Protein AF-0000000066932062 (afdb_homodimer)

Organism: NCBI:txid1442368

Foldseek 3Di:
DPPLLLVLLVLLLVLLVVLLVLLVCCLPPVLVVLLPDPDLVVSLVVVVVCVLVSLVSNQVSLCSNLVSLVVSQVPDDPVLNDCLSNVLSVLSCCLRVVLCCVQVNCPSPPPPPPVPVPPPCPVPPPPPDPDDDDDPPPPPPPPVPPCVVVSPSVVSVVVSVSSSVSSVVSSVSSVVSSVSSVVVSVVSVD/DPPVLLVLLVLLLVLLVVLLVLLVCCLPPVLVVLLPDPDLVVSLVVVVVCVLVSLVSNQVSLCSNLVSLVVSQVPDDPVLNDCLSNVLSVLSCCLRVVLCCVQVNCPSPPPPPPVPVPPPCPPPPPPPDPDPDDDPPPPPPPPVPPCVVVSPSVVSVVVSVSSSVSSVVSSVSSVVSSVSSVVVSVVSVD

Structure (mmCIF, N/CA/C/O backbone):
data_AF-0000000066932062-model_v1
#
loop_
_entity.id
_entity.type
_entity.pdbx_description
1 polymer 'Autophagy-related protein 33'
#
loop_
_atom_site.group_PDB
_atom_site.id
_atom_site.type_symbol
_atom_site.label_atom_id
_atom_site.label_alt_id
_atom_site.label_comp_id
_atom_site.label_asym_id
_atom_site.label_entity_id
_atom_site.label_seq_id
_atom_site.pdbx_PDB_ins_code
_atom_site.Cartn_x
_atom_site.Cartn_y
_atom_site.Cartn_z
_atom_site.occupancy
_atom_site.B_iso_or_equiv
_atom_site.auth_seq_id
_atom_site.auth_comp_id
_atom_site.auth_asym_id
_atom_site.auth_atom_id
_atom_site.pdbx_PDB_model_num
ATOM 1 N N . MET A 1 1 ? -6.148 -27.766 -7.594 1 54.44 1 MET A N 1
ATOM 2 C CA . MET A 1 1 ? -6.598 -27.438 -6.246 1 54.44 1 MET A CA 1
ATOM 3 C C . MET A 1 1 ? -8.055 -26.984 -6.254 1 54.44 1 MET A C 1
ATOM 5 O O . MET A 1 1 ? -8.516 -26.359 -7.211 1 54.44 1 MET A O 1
ATOM 9 N N . PRO A 1 2 ? -8.883 -27.562 -5.352 1 61.09 2 PRO A N 1
ATOM 10 C CA . PRO A 1 2 ? -10.281 -27.125 -5.383 1 61.09 2 PRO A CA 1
ATOM 11 C C . PRO A 1 2 ? -10.414 -25.609 -5.32 1 61.09 2 PRO A C 1
ATOM 13 O O . PRO A 1 2 ? -9.562 -24.922 -4.754 1 61.09 2 PRO A O 1
ATOM 16 N N . CYS A 1 3 ? -11.32 -25.062 -5.98 1 71.69 3 CYS A N 1
ATOM 17 C CA . CYS A 1 3 ? -11.617 -23.656 -6.242 1 71.69 3 CYS A CA 1
ATOM 18 C C . CYS A 1 3 ? -11.625 -22.859 -4.949 1 71.69 3 CYS A C 1
ATOM 20 O O . CYS A 1 3 ? -11.039 -21.781 -4.879 1 71.69 3 CYS A O 1
ATOM 22 N N . PRO A 1 4 ? -12.062 -23.5 -3.857 1 78.75 4 PRO A N 1
ATOM 23 C CA . PRO A 1 4 ? -12.148 -22.672 -2.65 1 78.75 4 PRO A CA 1
ATOM 24 C C . PRO A 1 4 ? -10.797 -22.438 -1.989 1 78.75 4 PRO A C 1
ATOM 26 O O . PRO A 1 4 ? -10.539 -21.359 -1.448 1 78.75 4 PRO A O 1
ATOM 29 N N . ILE A 1 5 ? -9.984 -23.406 -2.127 1 85.94 5 ILE A N 1
ATOM 30 C CA . ILE A 1 5 ? -8.68 -23.297 -1.481 1 85.94 5 ILE A CA 1
ATOM 31 C C . ILE A 1 5 ? -7.809 -22.297 -2.238 1 85.94 5 ILE A C 1
ATOM 33 O O . ILE A 1 5 ? -7.074 -21.516 -1.627 1 85.94 5 ILE A O 1
ATOM 37 N N . SER A 1 6 ? -8.031 -22.25 -3.488 1 88.06 6 SER A N 1
ATOM 38 C CA . SER A 1 6 ? -7.258 -21.297 -4.297 1 88.06 6 SER A CA 1
ATOM 39 C C . SER A 1 6 ? -7.664 -19.859 -4.008 1 88.06 6 SER A C 1
ATOM 41 O O . SER A 1 6 ? -6.812 -18.969 -3.951 1 88.06 6 SER A O 1
ATOM 43 N N . ILE A 1 7 ? -8.906 -19.688 -3.744 1 91.44 7 ILE A N 1
ATOM 44 C CA . ILE A 1 7 ? -9.414 -18.359 -3.475 1 91.44 7 ILE A CA 1
ATOM 45 C C . ILE A 1 7 ? -8.867 -17.859 -2.137 1 91.44 7 ILE A C 1
ATOM 47 O O . ILE A 1 7 ? -8.484 -16.688 -2.008 1 91.44 7 ILE A O 1
ATOM 51 N N . THR A 1 8 ? -8.867 -18.75 -1.226 1 92.75 8 THR A N 1
ATOM 52 C CA . THR A 1 8 ? -8.359 -18.375 0.087 1 92.75 8 THR A CA 1
ATOM 53 C C . THR A 1 8 ? -6.875 -18.016 0.011 1 92.75 8 THR A C 1
ATOM 55 O O . THR A 1 8 ? -6.418 -17.094 0.687 1 92.75 8 THR A O 1
ATOM 58 N N . LYS A 1 9 ? -6.152 -18.688 -0.8 1 93.38 9 LYS A N 1
ATOM 59 C CA . LYS A 1 9 ? -4.734 -18.391 -0.991 1 93.38 9 LYS A CA 1
ATOM 60 C C . LYS A 1 9 ? -4.539 -17.031 -1.647 1 93.38 9 LYS A C 1
ATOM 62 O O . LYS A 1 9 ? -3.643 -16.281 -1.266 1 93.38 9 LYS A O 1
ATOM 67 N N . PHE A 1 10 ? -5.441 -16.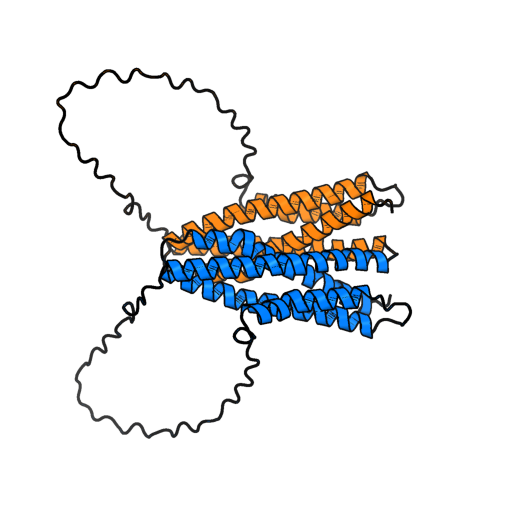781 -2.541 1 94 10 PHE A N 1
ATOM 68 C CA . PHE A 1 10 ? -5.355 -15.508 -3.248 1 94 10 PHE A CA 1
ATOM 69 C C . PHE A 1 10 ? -5.699 -14.352 -2.318 1 94 10 PHE A C 1
ATOM 71 O O . PHE A 1 10 ? -5.004 -13.328 -2.305 1 94 10 PHE A O 1
ATOM 78 N N . VAL A 1 11 ? -6.699 -14.547 -1.562 1 95.06 11 VAL A N 1
ATOM 79 C CA . VAL A 1 11 ? -7.133 -13.508 -0.632 1 95.06 11 VAL A CA 1
ATOM 80 C C . VAL A 1 11 ? -6.027 -13.234 0.384 1 95.06 11 VAL A C 1
ATOM 82 O O . VAL A 1 11 ? -5.742 -12.07 0.702 1 95.06 11 VAL A O 1
ATOM 85 N N . GLY A 1 12 ? -5.426 -14.281 0.861 1 96.69 12 GLY A N 1
ATOM 86 C CA . GLY A 1 12 ? -4.34 -14.117 1.815 1 96.69 12 GLY A CA 1
ATOM 87 C C . GLY A 1 12 ? -3.145 -13.383 1.241 1 96.69 12 GLY A C 1
ATOM 88 O O . GLY A 1 12 ? -2.594 -12.484 1.883 1 96.69 12 GLY A O 1
ATOM 89 N N . THR A 1 13 ? -2.783 -13.695 0.03 1 95.62 13 THR A N 1
ATOM 90 C CA . THR A 1 13 ? -1.612 -13.094 -0.604 1 95.62 13 THR A CA 1
ATOM 91 C C . THR A 1 13 ? -1.887 -11.641 -0.983 1 95.62 13 THR A C 1
ATOM 93 O O . THR A 1 13 ? -1.046 -10.766 -0.762 1 95.62 13 THR A O 1
ATOM 96 N N . ILE A 1 14 ? -3.072 -11.391 -1.479 1 95.94 14 ILE A N 1
ATOM 97 C CA . ILE A 1 14 ? -3.457 -10.039 -1.869 1 95.94 14 ILE A CA 1
ATOM 98 C C . ILE A 1 14 ? -3.504 -9.141 -0.635 1 95.94 14 ILE A C 1
ATOM 100 O O . ILE A 1 14 ? -3.014 -8.008 -0.664 1 95.94 14 ILE A O 1
ATOM 104 N N . SER A 1 15 ? -4.043 -9.711 0.435 1 97.25 15 SER A N 1
ATOM 105 C CA . SER A 1 15 ? -4.109 -8.938 1.671 1 97.25 15 SER A CA 1
ATOM 106 C C . SER A 1 15 ? -2.713 -8.641 2.213 1 97.25 15 SER A C 1
ATOM 108 O O . SER A 1 15 ? -2.459 -7.555 2.734 1 97.25 15 SER A O 1
ATOM 110 N N . LEU A 1 16 ? -1.887 -9.539 2.096 1 96.88 16 LEU A N 1
ATOM 111 C CA . LEU A 1 16 ? -0.508 -9.344 2.529 1 96.88 16 LEU A CA 1
ATOM 112 C C . LEU A 1 16 ? 0.188 -8.297 1.672 1 96.88 16 LEU A C 1
ATOM 114 O O . LEU A 1 16 ? 0.972 -7.492 2.182 1 96.88 16 LEU A O 1
ATOM 118 N N . GLY A 1 17 ? -0.071 -8.344 0.435 1 96.94 17 GLY A N 1
ATOM 119 C CA . GLY A 1 17 ? 0.451 -7.309 -0.446 1 96.94 17 GLY A CA 1
ATOM 120 C C . GLY A 1 17 ? -0.04 -5.918 -0.091 1 96.94 17 GLY A C 1
ATOM 121 O O . GLY A 1 17 ? 0.74 -4.965 -0.077 1 96.94 17 GLY A O 1
ATOM 122 N N . LEU A 1 18 ? -1.322 -5.797 0.16 1 96.31 18 LEU A N 1
ATOM 123 C CA . LEU A 1 18 ? -1.893 -4.516 0.571 1 96.31 18 LEU A CA 1
ATOM 124 C C . LEU A 1 18 ? -1.287 -4.051 1.892 1 96.31 18 LEU A C 1
ATOM 126 O O . LEU A 1 18 ? -0.963 -2.873 2.049 1 96.31 18 LEU A O 1
ATOM 130 N N . LEU A 1 19 ? -1.13 -4.973 2.801 1 96.75 19 LEU A N 1
ATOM 131 C CA . LEU A 1 19 ? -0.51 -4.664 4.086 1 96.75 19 LEU A CA 1
ATOM 132 C C . LEU A 1 19 ? 0.886 -4.082 3.889 1 96.75 19 LEU A C 1
ATOM 134 O O . LEU A 1 19 ? 1.235 -3.072 4.504 1 96.75 19 LEU A O 1
ATOM 138 N N . THR A 1 20 ? 1.668 -4.645 3.066 1 97.12 20 THR A N 1
ATOM 139 C CA . THR A 1 20 ? 3.016 -4.18 2.76 1 97.12 20 THR A CA 1
ATOM 140 C C . THR A 1 20 ? 2.979 -2.777 2.152 1 97.12 20 THR A C 1
ATOM 142 O O . THR A 1 20 ? 3.781 -1.917 2.516 1 97.12 20 THR A O 1
ATOM 145 N N . GLY A 1 21 ? 2.004 -2.609 1.244 1 96 21 GLY A N 1
ATOM 146 C CA . GLY A 1 21 ? 1.859 -1.301 0.625 1 96 21 GLY A CA 1
ATOM 147 C C . GLY A 1 21 ? 1.479 -0.214 1.612 1 96 21 GLY A C 1
ATOM 148 O O . GLY A 1 21 ? 1.956 0.918 1.512 1 96 21 GLY A O 1
ATOM 149 N N . VAL A 1 22 ? 0.621 -0.546 2.521 1 95.5 22 VAL A N 1
ATOM 150 C CA . VAL A 1 22 ? 0.193 0.412 3.535 1 95.5 22 VAL A CA 1
ATOM 151 C C . VAL A 1 22 ? 1.389 0.827 4.391 1 95.5 22 VAL A C 1
ATOM 153 O O . VAL A 1 22 ? 1.646 2.02 4.57 1 95.5 22 VAL A O 1
ATOM 156 N N . SER A 1 23 ? 2.139 -0.117 4.875 1 95.94 23 SER A N 1
ATOM 157 C CA . SER A 1 23 ? 3.299 0.171 5.711 1 95.94 23 SER A CA 1
ATOM 158 C C . SER A 1 23 ? 4.371 0.924 4.93 1 95.94 23 SER A C 1
ATOM 160 O O . SER A 1 23 ? 4.988 1.856 5.449 1 95.94 23 SER A O 1
ATOM 162 N N . TYR A 1 24 ? 4.512 0.577 3.713 1 95.69 24 TYR A N 1
ATOM 163 C CA . TYR A 1 24 ? 5.465 1.246 2.834 1 95.69 24 TYR A CA 1
ATOM 164 C C . TYR A 1 24 ? 5.07 2.701 2.609 1 95.69 24 TYR A C 1
ATOM 166 O O . TYR A 1 24 ? 5.918 3.594 2.66 1 95.69 24 TYR A O 1
ATOM 174 N N . THR A 1 25 ? 3.793 2.945 2.361 1 94.62 25 THR A N 1
ATOM 175 C CA . THR A 1 25 ? 3.303 4.293 2.104 1 94.62 25 THR A CA 1
ATOM 176 C C . THR A 1 25 ? 3.441 5.168 3.348 1 94.62 25 THR A C 1
ATOM 178 O O . THR A 1 25 ? 3.848 6.328 3.258 1 94.62 25 THR A O 1
ATOM 181 N N . LEU A 1 26 ? 3.15 4.578 4.453 1 94.69 26 LEU A N 1
ATOM 182 C CA . LEU A 1 26 ? 3.209 5.336 5.699 1 94.69 26 LEU A CA 1
ATOM 183 C C . LEU A 1 26 ? 4.637 5.777 6 1 94.69 26 LEU A C 1
ATOM 185 O O . LEU A 1 26 ? 4.867 6.934 6.363 1 94.69 26 LEU A O 1
ATOM 189 N N . GLN A 1 27 ? 5.645 4.938 5.734 1 93.81 27 GLN A N 1
ATOM 190 C CA . GLN A 1 27 ? 7.023 5.262 6.098 1 93.81 27 GLN A CA 1
ATOM 191 C C . GLN A 1 27 ? 7.695 6.098 5.012 1 93.81 27 GLN A C 1
ATOM 193 O O . GLN A 1 27 ? 8.562 6.922 5.309 1 93.81 27 GLN A O 1
ATOM 198 N N . SER A 1 28 ? 7.207 5.996 3.803 1 92.56 28 SER A N 1
ATOM 199 C CA . SER A 1 28 ? 7.934 6.641 2.715 1 92.56 28 SER A CA 1
ATOM 200 C C . SER A 1 28 ? 7.27 7.953 2.307 1 92.56 28 SER A C 1
ATOM 202 O O . SER A 1 28 ? 7.926 8.836 1.757 1 92.56 28 SER A O 1
ATOM 204 N N . ILE A 1 29 ? 5.98 8.055 2.516 1 91.62 29 ILE A N 1
ATOM 205 C CA . ILE A 1 29 ? 5.285 9.227 1.986 1 91.62 29 ILE A CA 1
ATOM 206 C C . ILE A 1 29 ? 4.613 9.984 3.127 1 91.62 29 ILE A C 1
ATOM 208 O O . ILE A 1 29 ? 4.922 11.156 3.371 1 91.62 29 ILE A O 1
ATOM 212 N N . THR A 1 30 ? 3.795 9.344 3.904 1 92.38 30 THR A N 1
ATOM 213 C CA . THR A 1 30 ? 2.875 10 4.828 1 92.38 30 THR A CA 1
ATOM 214 C C . THR A 1 30 ? 3.633 10.625 5.992 1 92.38 30 THR A C 1
ATOM 216 O O . THR A 1 30 ? 3.482 11.82 6.266 1 92.38 30 THR A O 1
ATOM 219 N N . LEU A 1 31 ? 4.566 9.898 6.621 1 92.81 31 LEU A N 1
ATOM 220 C CA . LEU A 1 31 ? 5.215 10.359 7.84 1 92.81 31 LEU A CA 1
ATOM 221 C C . LEU A 1 31 ? 6.25 11.438 7.531 1 92.81 31 LEU A C 1
ATOM 223 O O . LEU A 1 31 ? 6.316 12.453 8.219 1 92.81 31 LEU A O 1
ATOM 227 N N . PRO A 1 32 ? 7.016 11.297 6.469 1 89.88 32 PRO A N 1
ATOM 228 C CA . PRO A 1 32 ? 7.945 12.383 6.133 1 89.88 32 PRO A CA 1
ATOM 229 C C . PRO A 1 32 ? 7.23 13.664 5.727 1 89.88 32 PRO A C 1
ATOM 231 O O . PRO A 1 32 ? 7.746 14.766 5.957 1 89.88 32 PRO A O 1
ATOM 234 N N . SER A 1 33 ? 6.074 13.617 5.133 1 88.69 33 SER A N 1
ATOM 235 C CA . SER A 1 33 ? 5.309 14.797 4.742 1 88.69 33 SER A CA 1
ATOM 236 C C . SER A 1 33 ? 4.711 15.492 5.961 1 88.69 33 SER A C 1
ATOM 238 O O . SER A 1 33 ? 4.566 16.719 5.973 1 88.69 33 SER A O 1
ATOM 240 N N . LEU A 1 34 ? 4.402 14.734 6.949 1 87 34 LEU A N 1
ATOM 241 C CA . LEU A 1 34 ? 3.848 15.297 8.18 1 87 34 LEU A CA 1
ATOM 242 C C . LEU A 1 34 ? 4.922 16.031 8.969 1 87 34 LEU A C 1
ATOM 244 O O . LEU A 1 34 ? 4.621 16.984 9.688 1 87 34 LEU A O 1
ATOM 248 N N . ALA A 1 35 ? 6.176 15.641 8.805 1 85.94 35 ALA A N 1
ATOM 249 C CA . ALA A 1 35 ? 7.293 16.234 9.531 1 85.94 35 ALA A CA 1
ATOM 250 C C . ALA A 1 35 ? 7.57 17.656 9.039 1 85.94 35 ALA A C 1
ATOM 252 O O . ALA A 1 35 ? 8.25 18.438 9.719 1 85.94 35 ALA A O 1
ATOM 253 N N . LEU A 1 36 ? 6.941 17.984 7.969 1 83 36 LEU A N 1
ATOM 254 C CA . LEU A 1 36 ? 7.164 19.297 7.398 1 83 36 LEU A CA 1
ATOM 255 C C . LEU A 1 36 ? 6.152 20.312 7.941 1 83 36 LEU A C 1
ATOM 257 O O . LEU A 1 36 ? 6.258 21.5 7.676 1 83 36 LEU A O 1
ATOM 261 N N . LEU A 1 37 ? 5.254 19.875 8.844 1 81 37 LEU A N 1
ATOM 262 C CA . LEU A 1 37 ? 4.258 20.781 9.422 1 81 37 LEU A CA 1
ATOM 263 C C . LEU A 1 37 ? 4.883 21.688 10.477 1 81 37 LEU A C 1
ATOM 265 O O . LEU A 1 37 ? 5.641 21.219 11.328 1 81 37 LEU A O 1
ATOM 269 N N . PRO A 1 38 ? 4.602 22.984 10.422 1 81.06 38 PRO A N 1
ATOM 270 C CA . PRO A 1 38 ? 5.195 23.938 11.352 1 81.06 38 PRO A CA 1
ATOM 271 C C . PRO A 1 38 ? 4.523 23.922 12.719 1 81.06 38 PRO A C 1
ATOM 273 O O . PRO A 1 38 ? 5.121 24.359 13.711 1 81.06 38 PRO A O 1
ATOM 276 N N . SER A 1 39 ? 3.33 23.422 12.906 1 81.5 39 SER A N 1
ATOM 277 C CA . SER A 1 39 ? 2.584 23.406 14.164 1 81.5 39 SER A CA 1
ATOM 278 C C . SER A 1 39 ? 2.67 22.031 14.836 1 81.5 39 SER A C 1
ATOM 280 O O . SER A 1 39 ? 2.201 21.031 14.281 1 81.5 39 SER A O 1
ATOM 282 N N . ALA A 1 40 ? 3.27 22.062 16.047 1 83.94 40 ALA A N 1
ATOM 283 C CA . ALA A 1 40 ? 3.459 20.812 16.781 1 83.94 40 ALA A CA 1
ATOM 284 C C . ALA A 1 40 ? 2.119 20.219 17.219 1 83.94 40 ALA A C 1
ATOM 286 O O . ALA A 1 40 ? 1.939 19 17.219 1 83.94 40 ALA A O 1
ATOM 287 N N . SER A 1 41 ? 1.209 21.109 17.547 1 84.12 41 SER A N 1
ATOM 288 C CA . SER A 1 41 ? -0.086 20.641 18.031 1 84.12 41 SER A CA 1
ATOM 289 C C . SER A 1 41 ? -0.882 19.969 16.922 1 84.12 41 SER A C 1
ATOM 291 O O . SER A 1 41 ? -1.472 18.906 17.125 1 84.12 41 SER A O 1
ATOM 293 N N . LEU A 1 42 ? -0.833 20.547 15.797 1 83.25 42 LEU A N 1
ATOM 294 C CA . LEU A 1 42 ? -1.552 19.984 14.648 1 83.25 42 LEU A CA 1
ATOM 295 C C . LEU A 1 42 ? -0.893 18.703 14.164 1 83.25 42 LEU A C 1
ATOM 297 O O . LEU A 1 42 ? -1.581 17.75 13.797 1 83.25 42 LEU A O 1
ATOM 301 N N . ALA A 1 43 ? 0.401 18.703 14.219 1 86.94 43 ALA A N 1
ATOM 302 C CA . ALA A 1 43 ? 1.139 17.516 13.828 1 86.94 43 ALA A CA 1
ATOM 303 C C . ALA A 1 43 ? 0.839 16.344 14.766 1 86.94 43 ALA A C 1
ATOM 305 O O . ALA A 1 43 ? 0.685 15.211 14.32 1 86.94 43 ALA A O 1
ATOM 306 N N . ALA A 1 44 ? 0.717 16.656 16.016 1 89.31 44 ALA A N 1
ATOM 307 C CA . ALA A 1 44 ? 0.446 15.625 17 1 89.31 44 ALA A CA 1
ATOM 308 C C . ALA A 1 44 ? -0.955 15.047 16.828 1 89.31 44 ALA A C 1
ATOM 310 O O . ALA A 1 44 ? -1.148 13.828 16.906 1 89.31 44 ALA A O 1
ATOM 311 N N . ARG A 1 45 ? -1.826 15.883 16.547 1 86.62 45 ARG A N 1
ATOM 312 C CA . ARG A 1 45 ? -3.201 15.43 16.359 1 86.62 45 ARG A CA 1
ATOM 313 C C . ARG A 1 45 ? -3.34 14.609 15.086 1 86.62 45 ARG A C 1
ATOM 315 O O . ARG A 1 45 ? -3.994 13.562 15.086 1 86.62 45 ARG A O 1
ATOM 322 N N . THR A 1 46 ? -2.766 15.078 14.039 1 88.38 46 THR A N 1
ATOM 323 C CA . THR A 1 46 ? -2.834 14.359 12.773 1 88.38 46 THR A CA 1
ATOM 324 C C . THR A 1 46 ? -2.105 13.023 12.867 1 88.38 46 THR A C 1
ATOM 326 O O . THR A 1 46 ? -2.57 12.016 12.328 1 88.38 46 THR A O 1
ATOM 329 N N . LEU A 1 47 ? -1.002 13.031 13.523 1 91.44 47 LEU A N 1
ATOM 330 C CA . LEU A 1 47 ? -0.254 11.797 13.719 1 91.44 47 LEU A CA 1
ATOM 331 C C . LEU A 1 47 ? -1.082 10.773 14.492 1 91.44 47 LEU A C 1
ATOM 333 O O . LEU A 1 47 ? -1.109 9.594 14.141 1 91.44 47 LEU A O 1
ATOM 337 N N . ALA A 1 48 ? -1.759 11.219 15.477 1 90.69 48 ALA A N 1
ATOM 338 C CA . ALA A 1 48 ? -2.582 10.32 16.281 1 90.69 48 ALA A CA 1
ATOM 339 C C . ALA A 1 48 ? -3.709 9.719 15.453 1 90.69 48 ALA A C 1
ATOM 341 O O . ALA A 1 48 ? -4.008 8.523 15.578 1 90.69 48 ALA A O 1
ATOM 342 N N . THR A 1 49 ? -4.309 10.516 14.656 1 90.12 49 THR A N 1
ATOM 343 C CA . THR A 1 49 ? -5.391 10.039 13.797 1 90.12 49 THR A CA 1
ATOM 344 C C . THR A 1 49 ? -4.867 9.023 12.781 1 90.12 49 THR A C 1
ATOM 346 O O . THR A 1 49 ? -5.484 7.977 12.57 1 90.12 49 THR A O 1
ATOM 349 N N . ILE A 1 50 ? -3.719 9.305 12.156 1 92.19 50 ILE A N 1
ATOM 350 C CA . ILE A 1 50 ? -3.111 8.406 11.18 1 92.19 50 ILE A CA 1
ATOM 351 C C . ILE A 1 50 ? -2.709 7.098 11.859 1 92.19 50 ILE A C 1
ATOM 353 O O . ILE A 1 50 ? -2.9 6.016 11.297 1 92.19 50 ILE A O 1
ATOM 357 N N . GLN A 1 51 ? -2.182 7.211 13.086 1 91.94 51 GLN A N 1
ATOM 358 C CA . GLN A 1 51 ? -1.764 6.02 13.82 1 91.94 51 GLN A CA 1
ATOM 359 C C . GLN A 1 51 ? -2.957 5.125 14.141 1 91.94 51 GLN A C 1
ATOM 361 O O . GLN A 1 51 ? -2.883 3.904 13.992 1 91.94 51 GLN A O 1
ATOM 366 N N . THR A 1 52 ? -4.035 5.699 14.531 1 91.06 52 THR A N 1
ATOM 367 C CA . THR A 1 52 ? -5.227 4.934 14.875 1 91.06 52 THR A CA 1
ATOM 368 C C . THR A 1 52 ? -5.812 4.262 13.633 1 91.06 52 THR A C 1
ATOM 370 O O . THR A 1 52 ? -6.121 3.068 13.656 1 91.06 52 THR A O 1
ATOM 373 N N . GLN A 1 53 ? -5.93 4.992 12.578 1 92 53 GLN A N 1
ATOM 374 C CA . GLN A 1 53 ? -6.492 4.441 11.344 1 92 53 GLN A CA 1
ATOM 375 C C . GLN A 1 53 ? -5.562 3.404 10.727 1 92 53 GLN A C 1
ATOM 377 O O . GLN A 1 53 ? -6.02 2.371 10.234 1 92 53 GLN A O 1
ATOM 382 N N . SER A 1 54 ? -4.277 3.711 10.727 1 93.12 54 SER A N 1
ATOM 383 C CA . SER A 1 54 ? -3.322 2.777 10.141 1 93.12 54 SER A CA 1
ATOM 384 C C . SER A 1 54 ? -3.277 1.47 10.922 1 93.12 54 SER A C 1
ATOM 386 O O . SER A 1 54 ? -3.221 0.388 10.336 1 93.12 54 SER A O 1
ATOM 388 N N . THR A 1 55 ? -3.318 1.527 12.266 1 92.81 55 THR A N 1
ATOM 389 C CA . THR A 1 55 ? -3.301 0.321 13.086 1 92.81 55 THR A CA 1
ATOM 390 C C . THR A 1 55 ? -4.527 -0.543 12.805 1 92.81 55 THR A C 1
ATOM 392 O O . THR A 1 55 ? -4.414 -1.764 12.672 1 92.81 55 THR A O 1
ATOM 395 N N . ARG A 1 56 ? -5.641 0.068 12.664 1 91.5 56 ARG A N 1
ATOM 396 C CA . ARG A 1 56 ? -6.871 -0.657 12.367 1 91.5 56 ARG A CA 1
ATOM 397 C C . ARG A 1 56 ? -6.781 -1.365 11.023 1 91.5 56 ARG A C 1
ATOM 399 O O . ARG A 1 56 ? -7.125 -2.543 10.906 1 91.5 56 ARG A O 1
ATOM 406 N N . ARG A 1 57 ? -6.359 -0.665 10.055 1 93.31 57 ARG A N 1
ATOM 407 C CA . ARG A 1 57 ? -6.27 -1.236 8.719 1 93.31 57 ARG A CA 1
ATOM 408 C C . ARG A 1 57 ? -5.176 -2.297 8.648 1 93.31 57 ARG A C 1
ATOM 410 O O . ARG A 1 57 ? -5.352 -3.334 8.008 1 93.31 57 ARG A O 1
ATOM 417 N N . ILE A 1 58 ? -4.027 -2.037 9.289 1 95.62 58 ILE A N 1
ATOM 418 C CA . ILE A 1 58 ? -2.91 -2.977 9.289 1 95.62 58 ILE A CA 1
ATOM 419 C C . ILE A 1 58 ? -3.322 -4.27 9.992 1 95.62 58 ILE A C 1
ATOM 421 O O . ILE A 1 58 ? -3.09 -5.363 9.469 1 95.62 58 ILE A O 1
ATOM 425 N N . LEU A 1 59 ? -4.016 -4.172 11.148 1 94.5 59 LEU A N 1
ATOM 426 C CA . LEU A 1 59 ? -4.438 -5.352 11.891 1 94.5 59 LEU A CA 1
ATOM 427 C C . LEU A 1 59 ? -5.504 -6.125 11.125 1 94.5 59 LEU A C 1
ATOM 429 O O . LEU A 1 59 ? -5.512 -7.359 11.141 1 94.5 59 LEU A O 1
ATOM 433 N N . THR A 1 60 ? -6.371 -5.387 10.5 1 94.94 60 THR A N 1
ATOM 434 C CA . THR A 1 60 ? -7.402 -6.035 9.703 1 94.94 60 THR A CA 1
ATOM 435 C C . THR A 1 60 ? -6.785 -6.793 8.531 1 94.94 60 THR A C 1
ATOM 437 O O . THR A 1 60 ? -7.102 -7.965 8.305 1 94.94 60 THR A O 1
ATOM 440 N N . LEU A 1 61 ? -5.922 -6.18 7.797 1 96.31 61 LEU A N 1
ATOM 441 C CA . LEU A 1 61 ? -5.281 -6.805 6.645 1 96.31 61 LEU A CA 1
ATOM 442 C C . LEU A 1 61 ? -4.422 -7.988 7.074 1 96.31 61 LEU A C 1
ATOM 444 O O . LEU A 1 61 ? -4.426 -9.031 6.418 1 96.31 61 LEU A O 1
ATOM 448 N N . ALA A 1 62 ? -3.709 -7.777 8.188 1 96.75 62 ALA A N 1
ATOM 449 C CA . ALA A 1 62 ? -2.877 -8.859 8.703 1 96.75 62 ALA A CA 1
ATOM 450 C C . ALA A 1 62 ? -3.73 -10.039 9.156 1 96.75 62 ALA A C 1
ATOM 452 O O . ALA A 1 62 ? -3.373 -11.203 8.93 1 96.75 62 ALA A O 1
ATOM 453 N N . SER A 1 63 ? -4.824 -9.789 9.781 1 96.06 63 SER A N 1
ATOM 454 C CA . SER A 1 63 ? -5.727 -10.844 10.234 1 96.06 63 SER A CA 1
ATOM 455 C C . SER A 1 63 ? -6.348 -11.586 9.055 1 96.06 63 SER A C 1
ATOM 457 O O . SER A 1 63 ? -6.406 -12.812 9.047 1 96.06 63 SER A O 1
ATOM 459 N N . ILE A 1 64 ? -6.805 -10.789 8.094 1 95.88 64 ILE A N 1
ATOM 460 C CA . ILE A 1 64 ? -7.387 -11.406 6.906 1 95.88 64 ILE A CA 1
ATOM 461 C C . ILE A 1 64 ? -6.355 -12.297 6.227 1 95.88 64 ILE A C 1
ATOM 463 O O . ILE A 1 64 ? -6.66 -13.43 5.84 1 95.88 64 ILE A O 1
ATOM 467 N N . SER A 1 65 ? -5.16 -11.781 6.109 1 97.12 65 SER A N 1
ATOM 468 C CA . SER A 1 65 ? -4.098 -12.539 5.453 1 97.12 65 SER A CA 1
ATOM 469 C C . SER A 1 65 ? -3.766 -13.805 6.23 1 97.12 65 SER A C 1
ATOM 471 O O . SER A 1 65 ? -3.779 -14.906 5.672 1 97.12 65 SER A O 1
ATOM 473 N N . SER A 1 66 ? -3.492 -13.688 7.496 1 96.5 66 SER A N 1
ATOM 474 C CA . SER A 1 66 ? -3.102 -14.82 8.32 1 96.5 66 SER A CA 1
ATOM 475 C C . SER A 1 66 ? -4.215 -15.859 8.398 1 96.5 66 SER A C 1
ATOM 477 O O . SER A 1 66 ? -3.971 -17.062 8.227 1 96.5 66 SER A O 1
ATOM 479 N N . LEU A 1 67 ? -5.441 -15.438 8.57 1 95.62 67 LEU A N 1
ATOM 480 C CA . LEU A 1 67 ? -6.566 -16.359 8.688 1 95.62 67 LEU A CA 1
ATOM 481 C C . LEU A 1 67 ? -6.836 -17.062 7.367 1 95.62 67 LEU A C 1
ATOM 483 O O . LEU A 1 67 ? -7.137 -18.266 7.344 1 95.62 67 LEU A O 1
ATOM 487 N N . SER A 1 68 ? -6.75 -16.312 6.32 1 96.31 68 SER A N 1
ATOM 488 C CA . SER A 1 68 ? -6.988 -16.906 5.008 1 96.31 68 SER A CA 1
ATOM 489 C C . SER A 1 68 ? -5.934 -17.969 4.688 1 96.31 68 SER A C 1
ATOM 491 O O . SER A 1 68 ? -6.262 -19.047 4.195 1 96.31 68 SER A O 1
ATOM 493 N N . LEU A 1 69 ? -4.695 -17.688 4.977 1 95.06 69 LEU A N 1
ATOM 494 C CA . LEU A 1 69 ? -3.621 -18.625 4.66 1 95.06 69 LEU A CA 1
ATOM 495 C C . LEU A 1 69 ? -3.652 -19.828 5.602 1 95.06 69 LEU A C 1
ATOM 497 O O . LEU A 1 69 ? -3.379 -20.953 5.188 1 95.06 69 LEU A O 1
ATOM 501 N N . ILE A 1 70 ? -3.975 -19.625 6.867 1 94.12 70 ILE A N 1
ATOM 502 C CA . ILE A 1 70 ? -4.113 -20.734 7.809 1 94.12 70 ILE A CA 1
ATOM 503 C C . ILE A 1 70 ? -5.277 -21.625 7.387 1 94.12 70 ILE A C 1
ATOM 505 O O . ILE A 1 70 ? -5.176 -22.859 7.445 1 94.12 70 ILE A O 1
ATOM 509 N N . THR A 1 71 ? -6.34 -20.984 7 1 93.38 71 THR A N 1
ATOM 510 C CA . THR A 1 71 ? -7.5 -21.734 6.535 1 93.38 71 THR A CA 1
ATOM 511 C C . THR A 1 71 ? -7.156 -22.547 5.285 1 93.38 71 THR A C 1
ATOM 513 O O . THR A 1 71 ? -7.555 -23.703 5.156 1 93.38 71 THR A O 1
ATOM 516 N N . ALA A 1 72 ? -6.43 -21.906 4.387 1 92.06 72 ALA A N 1
ATOM 517 C CA . ALA A 1 72 ? -6.004 -22.609 3.182 1 92.06 72 ALA A CA 1
ATOM 518 C C . ALA A 1 72 ? -5.141 -23.828 3.531 1 92.06 72 ALA A C 1
ATOM 520 O O . ALA A 1 72 ? -5.285 -24.891 2.93 1 92.06 72 ALA A O 1
ATOM 521 N N . TYR A 1 73 ? -4.32 -23.719 4.473 1 91 73 TYR A N 1
ATOM 522 C CA . TYR A 1 73 ? -3.451 -24.812 4.895 1 91 73 TYR A CA 1
ATOM 523 C C . TYR A 1 73 ? -4.262 -25.953 5.516 1 91 73 TYR A C 1
ATOM 525 O O . TYR A 1 73 ? -3.998 -27.125 5.254 1 91 73 TYR A O 1
ATOM 533 N N . THR A 1 74 ? -5.164 -25.625 6.371 1 90.56 74 THR A N 1
ATOM 534 C CA . THR A 1 74 ? -5.945 -26.609 7.105 1 90.56 74 THR A CA 1
ATOM 535 C C . THR A 1 74 ? -6.906 -27.344 6.172 1 90.56 74 THR A C 1
ATOM 537 O O . THR A 1 74 ? -7.219 -28.516 6.387 1 90.56 74 THR A O 1
ATOM 540 N N . LEU A 1 75 ? -7.387 -26.656 5.164 1 87.75 75 LEU A N 1
ATOM 541 C CA . LEU A 1 75 ? -8.352 -27.25 4.25 1 87.75 75 LEU A CA 1
ATOM 542 C C . LEU A 1 75 ? -7.648 -28 3.125 1 87.75 75 LEU A C 1
ATOM 544 O O . LEU A 1 75 ? -8.273 -28.781 2.41 1 87.75 75 LEU A O 1
ATOM 548 N N . ALA A 1 76 ? -6.414 -27.703 3.014 1 83.81 76 ALA A N 1
ATOM 549 C CA . ALA A 1 76 ? -5.68 -28.344 1.925 1 83.81 76 ALA A CA 1
ATOM 550 C C . ALA A 1 76 ? -5.43 -29.828 2.221 1 83.81 76 ALA A C 1
ATOM 552 O O . ALA A 1 76 ? -5.316 -30.219 3.383 1 83.81 76 ALA A O 1
ATOM 553 N N . SER A 1 77 ? -5.461 -30.688 1.198 1 77 77 SER A N 1
ATOM 554 C CA . SER A 1 77 ? -5.16 -32.125 1.319 1 77 77 SER A CA 1
ATOM 555 C C . SER A 1 77 ? -3.703 -32.344 1.705 1 77 77 SER A C 1
ATOM 557 O O . SER A 1 77 ? -2.861 -31.469 1.517 1 77 77 SER A O 1
ATOM 559 N N . PRO A 1 78 ? -3.482 -33.438 2.389 1 74.5 78 PRO A N 1
ATOM 560 C CA . PRO A 1 78 ? -2.113 -33.719 2.83 1 74.5 78 PRO A CA 1
ATOM 561 C C . PRO A 1 78 ? -1.086 -33.531 1.712 1 74.5 78 PRO A C 1
ATOM 563 O O . PRO A 1 78 ? 0.056 -33.156 1.974 1 74.5 78 PRO A O 1
ATOM 566 N N . ARG A 1 79 ? -1.458 -33.75 0.505 1 67.75 79 ARG A N 1
ATOM 567 C CA . ARG A 1 79 ? -0.54 -33.562 -0.612 1 67.75 79 ARG A CA 1
ATOM 568 C C . ARG A 1 79 ? -0.396 -32.094 -0.958 1 67.75 79 ARG A C 1
ATOM 570 O O . ARG A 1 79 ? 0.632 -31.672 -1.491 1 67.75 79 ARG A O 1
ATOM 577 N N . GLY A 1 80 ? -1.414 -31.297 -0.49 1 65.06 80 GLY A N 1
ATOM 578 C CA . GLY A 1 80 ? -1.44 -29.891 -0.844 1 65.06 80 GLY A CA 1
ATOM 579 C C . GLY A 1 80 ? -1.047 -28.984 0.304 1 65.06 80 GLY A C 1
ATOM 580 O O . GLY A 1 80 ? -1.107 -27.75 0.181 1 65.06 80 GLY A O 1
ATOM 581 N N . ARG A 1 81 ? -0.646 -29.672 1.409 1 69.69 81 ARG A N 1
ATOM 582 C CA . ARG A 1 81 ? -0.219 -28.891 2.559 1 69.69 81 ARG A CA 1
ATOM 583 C C . ARG A 1 81 ? 1.217 -28.406 2.387 1 69.69 81 ARG A C 1
ATOM 585 O O . ARG A 1 81 ? 2.156 -29.062 2.85 1 69.69 81 ARG A O 1
ATOM 592 N N . HIS A 1 82 ? 1.352 -27.297 1.641 1 78.62 82 HIS A N 1
ATOM 593 C CA . HIS A 1 82 ? 2.656 -26.672 1.453 1 78.62 82 HIS A CA 1
ATOM 594 C C . HIS A 1 82 ? 3.041 -25.828 2.662 1 78.62 82 HIS A C 1
ATOM 596 O O . HIS A 1 82 ? 2.281 -24.953 3.074 1 78.62 82 HIS A O 1
ATOM 602 N N . PRO A 1 83 ? 4.094 -26.109 3.266 1 86.56 83 PRO A N 1
ATOM 603 C CA . PRO A 1 83 ? 4.516 -25.375 4.465 1 86.56 83 PRO A CA 1
ATOM 604 C C . PRO A 1 83 ? 4.656 -23.875 4.23 1 86.56 83 PRO A C 1
ATOM 606 O O . PRO A 1 83 ? 4.633 -23.094 5.184 1 86.56 83 PRO A O 1
ATOM 609 N N . TYR A 1 84 ? 4.805 -23.469 2.965 1 88.5 84 TYR A N 1
ATOM 610 C CA . TYR A 1 84 ? 4.949 -22.031 2.699 1 88.5 84 TYR A CA 1
ATOM 611 C C . TYR A 1 84 ? 3.713 -21.266 3.154 1 88.5 84 TYR A C 1
ATOM 613 O O . TYR A 1 84 ? 3.807 -20.094 3.529 1 88.5 84 TYR A O 1
ATOM 621 N N . LEU A 1 85 ? 2.559 -21.891 3.184 1 91.69 85 LEU A N 1
ATOM 622 C CA . LEU A 1 85 ? 1.324 -21.234 3.609 1 91.69 85 LEU A CA 1
ATOM 623 C C . LEU A 1 85 ? 1.375 -20.891 5.094 1 91.69 85 LEU A C 1
ATOM 625 O O . LEU A 1 85 ? 0.975 -19.797 5.496 1 91.69 85 LEU A O 1
ATOM 629 N N . LEU A 1 86 ? 1.954 -21.812 5.809 1 91.12 86 LEU A N 1
ATOM 630 C CA . LEU A 1 86 ? 2.057 -21.578 7.242 1 91.12 86 LEU A CA 1
ATOM 631 C C . LEU A 1 86 ? 3.096 -20.5 7.547 1 91.12 86 LEU A C 1
ATOM 633 O O . LEU A 1 86 ? 2.891 -19.656 8.43 1 91.12 86 LEU A O 1
ATOM 637 N N . TRP A 1 87 ? 4.117 -20.578 6.828 1 93.06 87 TRP A N 1
ATOM 638 C CA . TRP A 1 87 ? 5.168 -19.578 7.031 1 93.06 87 TRP A CA 1
ATOM 639 C C . TRP A 1 87 ? 4.68 -18.188 6.652 1 93.06 87 TRP A C 1
ATOM 641 O O . TRP A 1 87 ? 4.93 -17.219 7.375 1 93.06 87 TRP A O 1
ATOM 651 N N . THR A 1 88 ? 3.998 -18.031 5.555 1 94.62 88 THR A N 1
ATOM 652 C CA . THR A 1 88 ? 3.488 -16.75 5.117 1 94.62 88 THR A CA 1
ATOM 653 C C . THR A 1 88 ? 2.428 -16.219 6.086 1 94.62 88 THR A C 1
ATOM 655 O O . THR A 1 88 ? 2.361 -15.023 6.355 1 94.62 88 THR A O 1
ATOM 658 N N . ALA A 1 89 ? 1.645 -17.125 6.598 1 95.38 89 ALA A N 1
ATOM 659 C CA . ALA A 1 89 ? 0.651 -16.734 7.594 1 95.38 89 ALA A CA 1
ATOM 660 C C . ALA A 1 89 ? 1.321 -16.203 8.859 1 95.38 89 ALA A C 1
ATOM 662 O O . ALA A 1 89 ? 0.892 -15.195 9.422 1 95.38 89 ALA A O 1
ATOM 663 N N . LEU A 1 90 ? 2.365 -16.891 9.242 1 94.75 90 LEU A N 1
ATOM 664 C CA . LEU A 1 90 ? 3.096 -16.5 10.445 1 94.75 90 LEU A CA 1
ATOM 665 C C . LEU A 1 90 ? 3.752 -15.133 10.266 1 94.75 90 LEU A C 1
ATOM 667 O O . LEU A 1 90 ? 3.697 -14.281 11.156 1 94.75 90 LEU A O 1
ATOM 671 N N . VAL A 1 91 ? 4.301 -14.953 9.125 1 95.5 91 VAL A N 1
ATOM 672 C CA . VAL A 1 91 ? 4.973 -13.695 8.828 1 95.5 91 VAL A CA 1
ATOM 673 C C . VAL A 1 91 ? 3.957 -12.555 8.805 1 95.5 91 VAL A C 1
ATOM 675 O O . VAL A 1 91 ? 4.238 -11.453 9.289 1 95.5 91 VAL A O 1
ATOM 678 N N . SER A 1 92 ? 2.803 -12.805 8.203 1 95.5 92 SER A N 1
ATOM 679 C CA . SER A 1 92 ? 1.746 -11.797 8.188 1 95.5 92 SER A CA 1
ATOM 680 C C . SER A 1 92 ? 1.295 -11.453 9.609 1 95.5 92 SER A C 1
ATOM 682 O O . SER A 1 92 ? 1.084 -10.289 9.93 1 95.5 92 SER A O 1
ATOM 684 N N . PHE A 1 93 ? 1.219 -12.453 10.445 1 93.94 93 PHE A N 1
ATOM 685 C CA . PHE A 1 93 ? 0.814 -12.258 11.828 1 93.94 93 PHE A CA 1
ATOM 686 C C . PHE A 1 93 ? 1.863 -11.453 12.594 1 93.94 93 PHE A C 1
ATOM 688 O O . PHE A 1 93 ? 1.528 -10.523 13.32 1 93.94 93 PHE A O 1
ATOM 695 N N . ILE A 1 94 ? 3.064 -11.781 12.398 1 94.31 94 ILE A N 1
ATOM 696 C CA . ILE A 1 94 ? 4.172 -11.102 13.062 1 94.31 94 ILE A CA 1
ATOM 697 C C . ILE A 1 94 ? 4.254 -9.656 12.586 1 94.31 94 ILE A C 1
ATOM 699 O O . ILE A 1 94 ? 4.441 -8.734 13.383 1 94.31 94 ILE A O 1
ATOM 703 N N . GLY A 1 95 ? 4.094 -9.508 11.312 1 94.06 95 GLY A N 1
ATOM 704 C CA . GLY A 1 95 ? 4.176 -8.172 10.742 1 94.06 95 GLY A CA 1
ATOM 705 C C . GLY A 1 95 ? 3.033 -7.27 11.172 1 94.06 95 GLY A C 1
ATOM 706 O O . GLY A 1 95 ? 3.203 -6.055 11.281 1 94.06 95 GLY A O 1
ATOM 707 N N . GLY A 1 96 ? 1.867 -7.824 11.375 1 94.12 96 GLY A N 1
ATOM 708 C CA . GLY A 1 96 ? 0.715 -7.051 11.805 1 94.12 96 GLY A CA 1
ATOM 709 C C . GLY A 1 96 ? 0.585 -6.973 13.32 1 94.12 96 GLY A C 1
ATOM 710 O O . GLY A 1 96 ? 1.036 -6.008 13.938 1 94.12 96 GLY A O 1
ATOM 711 N N . GLN A 1 97 ? 0.174 -8.016 13.906 1 91.75 97 GLN A N 1
ATOM 712 C CA . GLN A 1 97 ? -0.065 -8.062 15.344 1 91.75 97 GLN A CA 1
ATOM 713 C C . GLN A 1 97 ? 1.249 -8.07 16.125 1 91.75 97 GLN A C 1
ATOM 715 O O . GLN A 1 97 ? 1.352 -7.453 17.188 1 91.75 97 GLN A O 1
ATOM 720 N N . GLY A 1 98 ? 2.221 -8.766 15.641 1 91.06 98 GLY A N 1
ATOM 721 C CA . GLY A 1 98 ? 3.484 -8.906 16.344 1 91.06 98 GLY A CA 1
ATOM 722 C C . GLY A 1 98 ? 4.227 -7.594 16.5 1 91.06 98 GLY A C 1
ATOM 723 O O . GLY A 1 98 ? 4.617 -7.215 17.609 1 91.06 98 GLY A O 1
ATOM 724 N N . VAL A 1 99 ? 4.391 -6.977 15.398 1 90.31 99 VAL A N 1
ATOM 725 C CA . VAL A 1 99 ? 5.113 -5.711 15.406 1 90.31 99 VAL A CA 1
ATOM 726 C C . VAL A 1 99 ? 4.348 -4.684 16.234 1 90.31 99 VAL A C 1
ATOM 728 O O . VAL A 1 99 ? 4.949 -3.902 16.984 1 90.31 99 VAL A O 1
ATOM 731 N N . GLU A 1 100 ? 3.035 -4.684 16.109 1 88.31 100 GLU A N 1
ATOM 732 C CA . GLU A 1 100 ? 2.219 -3.76 16.891 1 88.31 100 GLU A CA 1
ATOM 733 C C . GLU A 1 100 ? 2.352 -4.039 18.391 1 88.31 100 GLU A C 1
ATOM 735 O O . GLU A 1 100 ? 2.484 -3.111 19.188 1 88.31 100 GLU A O 1
ATOM 740 N N . TYR A 1 101 ? 2.344 -5.246 18.734 1 86.62 101 TYR A N 1
ATOM 741 C CA . TYR A 1 101 ? 2.471 -5.637 20.125 1 86.62 101 TYR A CA 1
ATOM 742 C C . TYR A 1 101 ? 3.857 -5.305 20.672 1 86.62 101 TYR A C 1
ATOM 744 O O . TYR A 1 101 ? 3.994 -4.832 21.797 1 86.62 101 TYR A O 1
ATOM 752 N N . TRP A 1 102 ? 4.84 -5.539 19.969 1 85.81 102 TRP A N 1
ATOM 753 C CA . TRP A 1 102 ? 6.227 -5.352 20.391 1 85.81 102 TRP A CA 1
ATOM 754 C C . TRP A 1 102 ? 6.531 -3.873 20.609 1 85.81 102 TRP A C 1
ATOM 756 O O . TRP A 1 102 ? 7.16 -3.504 21.609 1 85.81 102 TRP A O 1
ATOM 766 N N . PHE A 1 103 ? 6.039 -2.967 19.766 1 84.06 103 PHE A N 1
ATOM 767 C CA . PHE A 1 103 ? 6.414 -1.56 19.828 1 84.06 103 PHE A CA 1
ATOM 768 C C . PHE A 1 103 ? 5.375 -0.761 20.609 1 84.06 103 PHE A C 1
ATOM 770 O O . PHE A 1 103 ? 5.723 0.175 21.328 1 84.06 103 PHE A O 1
ATOM 777 N N . ASN A 1 104 ? 4.047 -1.004 20.469 1 79.75 104 ASN A N 1
ATOM 778 C CA . ASN A 1 104 ? 3 -0.185 21.078 1 79.75 104 ASN A CA 1
ATOM 779 C C . ASN A 1 104 ? 2.264 -0.936 22.172 1 79.75 104 ASN A C 1
ATOM 781 O O . ASN A 1 104 ? 1.47 -0.346 22.906 1 79.75 104 ASN A O 1
ATOM 785 N N . GLY A 1 105 ? 2.619 -2.135 22.359 1 76.62 105 GLY A N 1
ATOM 786 C CA . GLY A 1 105 ? 1.894 -2.906 23.359 1 76.62 105 GLY A CA 1
ATOM 787 C C . GLY A 1 105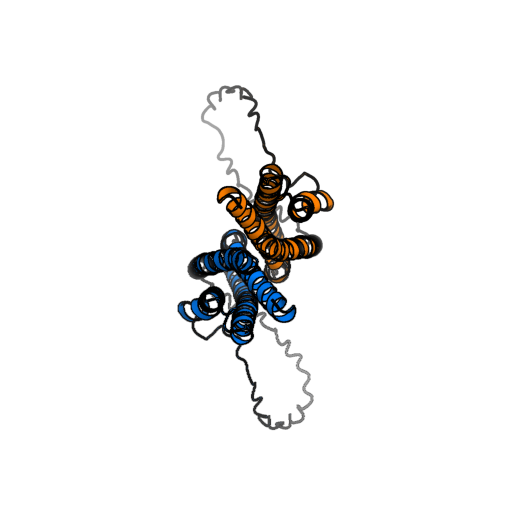 ? 0.469 -3.225 22.938 1 76.62 105 GLY A C 1
ATOM 788 O O . GLY A 1 105 ? 0.158 -3.27 21.75 1 76.62 105 GLY A O 1
ATOM 789 N N . LEU A 1 106 ? -0.427 -3.508 23.844 1 70.81 106 LEU A N 1
ATOM 790 C CA . LEU A 1 106 ? -1.804 -3.908 23.578 1 70.81 106 LEU A CA 1
ATOM 791 C C . LEU A 1 106 ? -2.73 -2.697 23.578 1 70.81 106 LEU A C 1
ATOM 793 O O . LEU A 1 106 ? -3.932 -2.828 23.328 1 70.81 106 LEU A O 1
ATOM 797 N N . SER A 1 107 ? -2.18 -1.565 23.75 1 64.31 107 SER A N 1
ATOM 798 C CA . SER A 1 107 ? -3 -0.374 23.938 1 64.31 107 SER A CA 1
ATOM 799 C C . SER A 1 107 ? -3.738 0 22.656 1 64.31 107 SER A C 1
ATOM 801 O O . SER A 1 107 ? -4.828 0.57 22.703 1 64.31 107 SER A O 1
ATOM 803 N N . ARG A 1 108 ? -3.174 -0.354 21.484 1 63.44 108 ARG A N 1
ATOM 804 C CA . ARG A 1 108 ? -3.779 0.084 20.234 1 63.44 108 ARG A CA 1
ATOM 805 C C . ARG A 1 108 ? -4.625 -1.024 19.609 1 63.44 108 ARG A C 1
ATOM 807 O O . ARG A 1 108 ? -5.191 -0.851 18.531 1 63.44 108 ARG A O 1
ATOM 814 N N . PHE A 1 109 ? -4.602 -2.082 20.281 1 64.19 109 PHE A N 1
ATOM 815 C CA . PHE A 1 109 ? -5.434 -3.156 19.75 1 64.19 109 PHE A CA 1
ATOM 816 C C . PHE A 1 109 ? -6.91 -2.836 19.938 1 64.19 109 PHE A C 1
ATOM 818 O O . PHE A 1 109 ? -7.297 -2.199 20.922 1 64.19 109 PHE A O 1
ATOM 825 N N . PRO A 1 110 ? -7.602 -2.812 18.781 1 55.5 110 PRO A N 1
ATOM 826 C CA . PRO A 1 110 ? -9.023 -2.492 18.922 1 55.5 110 PRO A CA 1
ATOM 827 C C . PRO A 1 110 ? -9.672 -3.205 20.109 1 55.5 110 PRO A C 1
ATOM 829 O O . PRO A 1 110 ? -9.414 -4.387 20.344 1 55.5 110 PRO A O 1
ATOM 832 N N . SER A 1 111 ? -9.719 -2.549 21.266 1 48.97 111 SER A N 1
ATOM 833 C CA . SER A 1 111 ? -10.492 -3.107 22.375 1 48.97 111 SER A CA 1
ATOM 834 C C . SER A 1 111 ? -11.781 -3.748 21.859 1 48.97 111 SER A C 1
ATOM 836 O O . SER A 1 111 ? -12.555 -3.113 21.141 1 48.97 111 SER A O 1
ATOM 838 N N . TRP A 1 112 ? -11.688 -5.043 21.469 1 44.81 112 TRP A N 1
ATOM 839 C CA . TRP A 1 112 ? -13.016 -5.633 21.391 1 44.81 112 TRP A CA 1
ATOM 840 C C . TRP A 1 112 ? -13.898 -5.145 22.531 1 44.81 112 TRP A C 1
ATOM 842 O O . TRP A 1 112 ? -13.68 -5.512 23.688 1 44.81 112 TRP A O 1
ATOM 852 N N . GLY A 1 113 ? -13.836 -4.051 22.828 1 37 113 GLY A N 1
ATOM 853 C CA . GLY A 1 113 ? -14.703 -3.541 23.875 1 37 113 GLY A CA 1
ATOM 854 C C . GLY A 1 113 ? -16.078 -4.191 23.891 1 37 113 GLY A C 1
ATOM 855 O O . GLY A 1 113 ? -16.891 -3.959 22.984 1 37 113 GLY A O 1
ATOM 856 N N . ILE A 1 114 ? -16.141 -5.527 24.219 1 35.91 114 ILE A N 1
ATOM 857 C CA . ILE A 1 114 ? -17.391 -5.82 24.906 1 35.91 114 ILE A CA 1
ATOM 858 C C . ILE A 1 114 ? -17.703 -4.711 25.922 1 35.91 114 ILE A C 1
ATOM 860 O O . ILE A 1 114 ? -17.016 -4.574 26.922 1 35.91 114 ILE A O 1
ATOM 864 N N . SER A 1 115 ? -17.781 -3.508 25.469 1 33.69 115 SER A N 1
ATOM 865 C CA . SER A 1 115 ? -18.469 -2.559 26.328 1 33.69 115 SER A CA 1
ATOM 866 C C . SER A 1 115 ? -19.516 -3.256 27.188 1 33.69 115 SER A C 1
ATOM 868 O O . SER A 1 115 ? -20.531 -3.721 26.672 1 33.69 115 SER A O 1
ATOM 870 N N . SER A 1 116 ? -19.125 -4.172 27.984 1 28.88 116 SER A N 1
ATOM 871 C CA . SER A 1 116 ? -20.094 -4.301 29.062 1 28.88 116 SER A CA 1
ATOM 872 C C . SER A 1 116 ? -20.547 -2.938 29.578 1 28.88 116 SER A C 1
ATOM 874 O O . SER A 1 116 ? -19.781 -2.229 30.234 1 28.88 116 SER A O 1
ATOM 876 N N . ARG A 1 117 ? -21.188 -2.225 28.719 1 33 117 ARG A N 1
ATOM 877 C CA . ARG A 1 117 ? -22.062 -1.16 29.188 1 33 117 ARG A CA 1
ATOM 878 C C . ARG A 1 117 ? -22.641 -1.503 30.562 1 33 117 ARG A C 1
ATOM 880 O O . ARG A 1 117 ? -23.484 -2.396 30.672 1 33 117 ARG A O 1
ATOM 887 N N . SER A 1 118 ? -21.875 -1.843 31.5 1 28.28 118 SER A N 1
ATOM 888 C CA . SER A 1 118 ? -22.516 -1.752 32.812 1 28.28 118 SER A CA 1
ATOM 889 C C . SER A 1 118 ? -23.562 -0.63 32.844 1 28.28 118 SER A C 1
ATOM 891 O O . SER A 1 118 ? -23.281 0.49 32.406 1 28.28 118 SER A O 1
ATOM 893 N N . SER A 1 119 ? -24.828 -1.003 32.688 1 31.91 119 SER A N 1
ATOM 894 C CA . SER A 1 119 ? -26.062 -0.289 33.031 1 31.91 119 SER A CA 1
ATOM 895 C C . SER A 1 119 ? -25.859 0.603 34.25 1 31.91 119 SER A C 1
ATOM 897 O O . SER A 1 119 ? -25.859 0.119 35.406 1 31.91 119 SER A O 1
ATOM 899 N N . GLY A 1 120 ? -24.766 1.036 34.406 1 25.52 120 GLY A N 1
ATOM 900 C CA . GLY A 1 120 ? -24.859 1.929 35.562 1 25.52 120 GLY A CA 1
ATOM 901 C C . GLY A 1 120 ? -26.109 2.797 35.531 1 25.52 120 GLY A C 1
ATOM 902 O O . GLY A 1 120 ? -26.422 3.406 34.5 1 25.52 120 GLY A O 1
ATOM 903 N N . HIS A 1 121 ? -27.094 2.291 36.219 1 29.42 121 HIS A N 1
ATOM 904 C CA . HIS A 1 121 ? -28.281 3.014 36.688 1 29.42 121 HIS A CA 1
ATOM 905 C C . HIS A 1 121 ? -27.938 4.469 37 1 29.42 121 HIS A C 1
ATOM 907 O O . HIS A 1 121 ? -27.203 4.746 37.938 1 29.42 121 HIS A O 1
ATOM 913 N N . VAL A 1 122 ? -27.469 5.074 36.062 1 27.89 122 VAL A N 1
ATOM 914 C CA . VAL A 1 122 ? -27.469 6.512 36.312 1 27.89 122 VAL A CA 1
ATOM 915 C C . VAL A 1 122 ? -28.781 6.914 37 1 27.89 122 VAL A C 1
ATOM 917 O O . VAL A 1 122 ? -29.859 6.68 36.469 1 27.89 122 VAL A O 1
ATOM 920 N N . LYS A 1 123 ? -28.781 6.582 38.281 1 29.48 123 LYS A N 1
ATOM 921 C CA . LYS A 1 123 ? -29.797 7.203 39.125 1 29.48 123 LYS A CA 1
ATOM 922 C C . LYS A 1 123 ? -30.125 8.617 38.656 1 29.48 123 LYS A C 1
ATOM 924 O O . LYS A 1 123 ? -29.219 9.445 38.5 1 29.48 123 LYS A O 1
ATOM 929 N N . ALA A 1 124 ? -31.125 8.656 37.844 1 29.95 124 ALA A N 1
ATOM 930 C CA . ALA A 1 124 ? -31.875 9.836 37.406 1 29.95 124 ALA A CA 1
ATOM 931 C C . ALA A 1 124 ? -31.969 10.867 38.531 1 29.95 124 ALA A C 1
ATOM 933 O O . ALA A 1 124 ? -32.719 10.68 39.469 1 29.95 124 ALA A O 1
ATOM 934 N N . SER A 1 125 ? -30.828 11.172 39.156 1 25.97 125 SER A N 1
ATOM 935 C CA . SER A 1 125 ? -31.094 12.211 40.156 1 25.97 125 SER A CA 1
ATOM 936 C C . SER A 1 125 ? -32 13.297 39.594 1 25.97 125 SER A C 1
ATOM 938 O O . SER A 1 125 ? -31.828 13.734 38.469 1 25.97 125 SER A O 1
ATOM 940 N N . ARG A 1 126 ? -33.188 13.305 40.125 1 30.75 126 ARG A N 1
ATOM 941 C CA . ARG A 1 126 ? -34.281 14.25 39.938 1 30.75 126 ARG A CA 1
ATOM 942 C C . ARG A 1 126 ? -33.781 15.688 39.906 1 30.75 126 ARG A C 1
ATOM 944 O O . ARG A 1 126 ? -33.125 16.141 40.875 1 30.75 126 ARG A O 1
ATOM 951 N N . VAL A 1 127 ? -33.312 16.141 38.719 1 30.12 127 VAL A N 1
ATOM 952 C CA . VAL A 1 127 ? -33.094 17.562 38.5 1 30.12 127 VAL A CA 1
ATOM 953 C C . VAL A 1 127 ? -34.219 18.359 39.156 1 30.12 127 VAL A C 1
ATOM 955 O O . VAL A 1 127 ? -35.406 18.188 38.781 1 30.12 127 VAL A O 1
ATOM 958 N N . VAL A 1 128 ? -34.156 18.422 40.406 1 28.59 128 VAL A N 1
ATOM 959 C CA . VAL A 1 128 ? -35.062 19.391 41.062 1 28.59 128 VAL A CA 1
ATOM 960 C C . VAL A 1 128 ? -35.188 20.641 40.188 1 28.59 128 VAL A C 1
ATOM 962 O O . VAL A 1 128 ? -34.281 20.953 39.406 1 28.59 128 VAL A O 1
ATOM 965 N N . SER A 1 129 ? -36.375 21.094 40.125 1 26.66 129 SER A N 1
ATOM 966 C CA . SER A 1 129 ? -37 22.234 39.5 1 26.66 129 SER A CA 1
ATOM 967 C C . SER A 1 129 ? -36.219 23.531 39.75 1 26.66 129 SER A C 1
ATOM 969 O O . SER A 1 129 ? -36.062 23.953 40.875 1 26.66 129 SER A O 1
ATOM 971 N N . PRO A 1 130 ? -35.031 23.75 39.062 1 27.08 130 PRO A N 1
ATOM 972 C CA . PRO A 1 130 ? -34.469 25.078 39.281 1 27.08 130 PRO A CA 1
ATOM 973 C C . PRO A 1 130 ? -35.5 26.203 39.188 1 27.08 130 PRO A C 1
ATOM 975 O O . PRO A 1 130 ? -36.469 26.094 38.438 1 27.08 130 PRO A O 1
ATOM 978 N N . SER A 1 131 ? -35.906 26.828 40.281 1 27.33 131 SER A N 1
ATOM 979 C CA . SER A 1 131 ? -36.531 28.141 40.375 1 27.33 131 SER A CA 1
ATOM 980 C C . SER A 1 131 ? -35.906 29.109 39.344 1 27.33 131 SER A C 1
ATOM 982 O O . SER A 1 131 ? -34.781 28.938 38.938 1 27.33 131 SER A O 1
ATOM 984 N N . ALA A 1 132 ? -36.719 30.297 38.938 1 28.77 132 ALA A N 1
ATOM 985 C CA . ALA A 1 132 ? -36.906 31.266 37.875 1 28.77 132 ALA A CA 1
ATOM 986 C C . ALA A 1 132 ? -35.656 32.094 37.656 1 28.77 132 ALA A C 1
ATOM 988 O O . ALA A 1 132 ? -35.625 33 36.812 1 28.77 132 ALA A O 1
ATOM 989 N N . SER A 1 133 ? -34.812 32.281 38.75 1 29.12 133 SER A N 1
ATOM 990 C CA . SER A 1 133 ? -34.219 33.594 38.562 1 29.12 133 SER A CA 1
ATOM 991 C C . SER A 1 133 ? -33.312 33.625 37.312 1 29.12 133 SER A C 1
ATOM 993 O O . SER 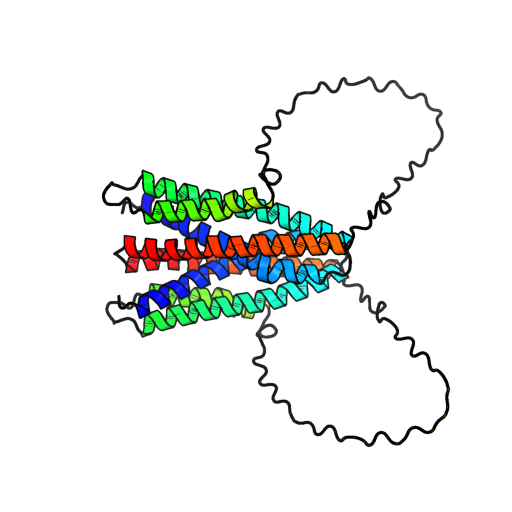A 1 133 ? -32.656 32.625 37 1 29.12 133 SER A O 1
ATOM 995 N N . ASP A 1 134 ? -33.438 34.625 36.438 1 26.39 134 ASP A N 1
ATOM 996 C CA . ASP A 1 134 ? -33.125 35.125 35.094 1 26.39 134 ASP A CA 1
ATOM 997 C C . ASP A 1 134 ? -31.625 35.125 34.844 1 26.39 134 ASP A C 1
ATOM 999 O O . ASP A 1 134 ? -31.172 35.656 33.812 1 26.39 134 ASP A O 1
ATOM 1003 N N . GLU A 1 135 ? -30.703 35.156 35.844 1 28.19 135 GLU A N 1
ATOM 1004 C CA . GLU A 1 135 ? -29.484 35.812 35.438 1 28.19 135 GLU A CA 1
ATOM 1005 C C . GLU A 1 135 ? -28.734 35.031 34.375 1 28.19 135 GLU A C 1
ATOM 1007 O O . GLU A 1 135 ? -28.688 33.781 34.438 1 28.19 135 GLU A O 1
ATOM 1012 N N . SER A 1 136 ? -28.562 35.594 33.156 1 27.14 136 SER A N 1
ATOM 1013 C CA . SER A 1 136 ? -27.922 35.344 31.875 1 27.14 136 SER A CA 1
ATOM 1014 C C . SER A 1 136 ? -26.5 34.812 32.062 1 27.14 136 SER A C 1
ATOM 1016 O O . SER A 1 136 ? -25.562 35.594 32.219 1 27.14 136 SER A O 1
ATOM 1018 N N . SER A 1 137 ? -26.172 33.844 32.938 1 25.53 137 SER A N 1
ATOM 1019 C CA . SER A 1 137 ? -24.781 33.438 33.062 1 25.53 137 SER A CA 1
ATOM 1020 C C . SER A 1 137 ? -24.25 32.969 31.719 1 25.53 137 SER A C 1
ATOM 1022 O O . SER A 1 137 ? -24.75 31.984 31.141 1 25.53 137 SER A O 1
ATOM 1024 N N . TYR A 1 138 ? -23.875 33.906 30.859 1 25.44 138 TYR A N 1
ATOM 1025 C CA . TYR A 1 138 ? -23.062 33.688 29.656 1 25.44 138 TYR A CA 1
ATOM 1026 C C . TYR A 1 138 ? -21.969 32.656 29.938 1 25.44 138 TYR A C 1
ATOM 1028 O O . TYR A 1 138 ? -21.156 32.844 30.844 1 25.44 138 TYR A O 1
ATOM 1036 N N . ILE A 1 139 ? -22.281 31.422 30.094 1 30.81 139 ILE A N 1
ATOM 1037 C CA . ILE A 1 139 ? -21.266 30.375 30.141 1 30.81 139 ILE A CA 1
ATOM 1038 C C . ILE A 1 139 ? -20.25 30.594 29.031 1 30.81 139 ILE A C 1
ATOM 1040 O O . ILE A 1 139 ? -20.594 30.516 27.844 1 30.81 139 ILE A O 1
ATOM 1044 N N . GLU A 1 140 ? -19.344 31.578 29.234 1 30.19 140 GLU A N 1
ATOM 1045 C CA . GLU A 1 140 ? -18.125 31.641 28.406 1 30.19 140 GLU A CA 1
ATOM 1046 C C . GLU A 1 140 ? -17.547 30.25 28.188 1 30.19 140 GLU A C 1
ATOM 1048 O O . GLU A 1 140 ? -17.172 29.578 29.156 1 30.19 140 GLU A O 1
ATOM 1053 N N . VAL A 1 141 ? -18.156 29.469 27.469 1 31.89 141 VAL A N 1
ATOM 1054 C CA . VAL A 1 141 ? -17.484 28.281 26.938 1 31.89 141 VAL A CA 1
ATOM 1055 C C . VAL A 1 141 ? -16.016 28.594 26.656 1 31.89 141 VAL A C 1
ATOM 1057 O O . VAL A 1 141 ? -15.711 29.375 25.75 1 31.89 141 VAL A O 1
ATOM 1060 N N . GLU A 1 142 ? -15.203 28.797 27.703 1 29.8 142 GLU A N 1
ATOM 1061 C CA . GLU A 1 142 ? -13.75 28.797 27.578 1 29.8 142 GLU A CA 1
ATOM 1062 C C . GLU A 1 142 ? -13.297 27.781 26.531 1 29.8 142 GLU A C 1
ATOM 1064 O O . GLU A 1 142 ? -13.625 26.594 26.625 1 29.8 142 GLU A O 1
ATOM 1069 N N . SER A 1 143 ? -13.461 28.031 25.281 1 32.62 143 SER A N 1
ATOM 1070 C CA . SER A 1 143 ? -12.648 27.406 24.234 1 32.62 143 SER A CA 1
ATOM 1071 C C . SER A 1 143 ? -11.312 26.938 24.797 1 32.62 143 SER A C 1
ATOM 1073 O O . SER A 1 143 ? -10.508 27.734 25.281 1 32.62 143 SER A O 1
ATOM 1075 N N . ASP A 1 144 ? -11.25 25.906 25.641 1 34.34 144 ASP A N 1
ATOM 1076 C CA . ASP A 1 144 ? -10.016 25.234 26.016 1 34.34 144 ASP A CA 1
ATOM 1077 C C . ASP A 1 144 ? -8.961 25.344 24.922 1 34.34 144 ASP A C 1
ATOM 1079 O O . ASP A 1 144 ? -8.883 24.484 24.047 1 34.34 144 ASP A O 1
ATOM 1083 N N . SER A 1 145 ? -8.922 26.188 23.969 1 36.31 145 SER A N 1
ATOM 1084 C CA . SER A 1 145 ? -7.77 26.719 23.266 1 36.31 145 SER A CA 1
ATOM 1085 C C . SER A 1 145 ? -6.535 26.766 24.156 1 36.31 145 SER A C 1
ATOM 1087 O O . SER A 1 145 ? -5.418 26.953 23.672 1 36.31 145 SER A O 1
ATOM 1089 N N . SER A 1 146 ? -6.602 27.109 25.438 1 36.47 146 SER A N 1
ATOM 1090 C CA . SER A 1 146 ? -5.457 27.312 26.312 1 36.47 146 SER A CA 1
ATOM 1091 C C . SER A 1 146 ? -4.68 26.031 26.531 1 36.47 146 SER A C 1
ATOM 1093 O O . SER A 1 146 ? -3.559 26.047 27.047 1 36.47 146 SER A O 1
ATOM 1095 N N . GLU A 1 147 ? -5.387 24.938 26.969 1 36.72 147 GLU A N 1
ATOM 1096 C CA . GLU A 1 147 ? -4.488 23.812 27.172 1 36.72 147 GLU A CA 1
ATOM 1097 C C . GLU A 1 147 ? -3.693 23.5 25.906 1 36.72 147 GLU A C 1
ATOM 1099 O O . GLU A 1 147 ? -4.16 22.75 25.047 1 36.72 147 GLU A O 1
ATOM 1104 N N . ASP A 1 148 ? -3.402 24.297 25 1 41.62 148 ASP A N 1
ATOM 1105 C CA . ASP A 1 148 ? -2.137 24.359 24.281 1 41.62 148 ASP A CA 1
ATOM 1106 C C . ASP A 1 148 ? -1.061 23.531 24.969 1 41.62 148 ASP A C 1
ATOM 1108 O O . ASP A 1 148 ? -0.324 24.047 25.828 1 41.62 148 ASP A O 1
ATOM 1112 N N . ASN A 1 149 ? -1.349 22.656 25.859 1 44.59 149 ASN A N 1
ATOM 1113 C CA . ASN A 1 149 ? -0.208 21.844 26.25 1 44.59 149 ASN A CA 1
ATOM 1114 C C . ASN A 1 149 ? 0.889 21.859 25.188 1 44.59 149 ASN A C 1
ATOM 1116 O O . ASN A 1 149 ? 0.635 21.547 24.031 1 44.59 149 ASN A O 1
ATOM 1120 N N . GLN A 1 150 ? 1.704 22.781 25.156 1 52.69 150 GLN A N 1
ATOM 1121 C CA . GLN A 1 150 ? 2.936 22.969 24.406 1 52.69 150 GLN A CA 1
ATOM 1122 C C . GLN A 1 150 ? 3.441 21.641 23.828 1 52.69 150 GLN A C 1
ATOM 1124 O O . GLN A 1 150 ? 4.051 20.844 24.547 1 52.69 150 GLN A O 1
ATOM 1129 N N . VAL A 1 151 ? 2.502 20.875 23.125 1 65.62 151 VAL A N 1
ATOM 1130 C CA . VAL A 1 151 ? 3.062 19.688 22.484 1 65.62 151 VAL A CA 1
ATOM 1131 C C . VAL A 1 151 ? 4.484 19.984 22 1 65.62 151 VAL A C 1
ATOM 1133 O O . VAL A 1 151 ? 4.723 20.984 21.328 1 65.62 151 VAL A O 1
ATOM 1136 N N . ASN A 1 152 ? 5.391 19.703 23 1 78.56 152 ASN A N 1
ATOM 1137 C CA . ASN A 1 152 ? 6.809 19.797 22.672 1 78.56 152 ASN A CA 1
ATOM 1138 C C . ASN A 1 152 ? 7.102 19.25 21.281 1 78.56 152 ASN A C 1
ATOM 1140 O O . ASN A 1 152 ? 6.828 18.078 21.016 1 78.56 152 ASN A O 1
ATOM 1144 N N . GLY A 1 153 ? 7.238 20.203 20.391 1 81.12 153 GLY A N 1
ATOM 1145 C CA . GLY A 1 153 ? 7.621 19.812 19.031 1 81.12 153 GLY A CA 1
ATOM 1146 C C . GLY A 1 153 ? 8.625 18.688 19 1 81.12 153 GLY A C 1
ATOM 1147 O O . GLY A 1 153 ? 8.539 17.797 18.141 1 81.12 153 GLY A O 1
ATOM 1148 N N . GLU A 1 154 ? 9.523 18.656 19.984 1 86.56 154 GLU A N 1
ATOM 1149 C CA . GLU A 1 154 ? 10.539 17.625 20.031 1 86.56 154 GLU A CA 1
ATOM 1150 C C . GLU A 1 154 ? 9.922 16.25 20.312 1 86.56 154 GLU A C 1
ATOM 1152 O O . GLU A 1 154 ? 10.32 15.25 19.734 1 86.56 154 GLU A O 1
ATOM 1157 N N . LYS A 1 155 ? 8.93 16.219 21.125 1 88.12 155 LYS A N 1
ATOM 1158 C CA . LYS A 1 155 ? 8.258 14.969 21.453 1 88.12 155 LYS A CA 1
ATOM 1159 C C . LYS A 1 155 ? 7.496 14.422 20.25 1 88.12 155 LYS A C 1
ATOM 1161 O O . LYS A 1 155 ? 7.523 13.219 19.984 1 88.12 155 LYS A O 1
ATOM 1166 N N . VAL A 1 156 ? 6.832 15.344 19.562 1 89.12 156 VAL A N 1
ATOM 1167 C CA . VAL A 1 156 ? 6.066 14.93 18.391 1 89.12 156 VAL A CA 1
ATOM 1168 C C . VAL A 1 156 ? 7.012 14.398 17.312 1 89.12 156 VAL A C 1
ATOM 1170 O O . VAL A 1 156 ? 6.715 13.406 16.641 1 89.12 156 VAL A O 1
ATOM 1173 N N . GLU A 1 157 ? 8.18 15.039 17.219 1 89.62 157 GLU A N 1
ATOM 1174 C CA . GLU A 1 157 ? 9.164 14.586 16.234 1 89.62 157 GLU A CA 1
ATOM 1175 C C . GLU A 1 157 ? 9.727 13.219 16.609 1 89.62 157 GLU A C 1
ATOM 1177 O O . GLU A 1 157 ? 9.93 12.367 15.727 1 89.62 157 GLU A O 1
ATOM 1182 N N . LEU A 1 158 ? 9.906 13.008 17.875 1 90 158 LEU A N 1
ATOM 1183 C CA . LEU A 1 158 ? 10.414 11.719 18.312 1 90 158 LEU A CA 1
ATOM 1184 C C . LEU A 1 158 ? 9.391 10.617 18.078 1 90 158 LEU A C 1
ATOM 1186 O O . LEU A 1 158 ? 9.75 9.5 17.672 1 90 158 LEU A O 1
ATOM 1190 N N . GLU A 1 159 ? 8.172 10.906 18.297 1 89.88 159 GLU A N 1
ATOM 1191 C CA . GLU A 1 159 ? 7.113 9.93 18.047 1 89.88 159 GLU A CA 1
ATOM 1192 C C . GLU A 1 159 ? 7.008 9.602 16.562 1 89.88 159 GLU A C 1
ATOM 1194 O O . GLU A 1 159 ? 6.746 8.453 16.188 1 89.88 159 GLU A O 1
ATOM 1199 N N . MET A 1 160 ? 7.145 10.602 15.766 1 91.25 160 MET A N 1
ATOM 1200 C CA . MET A 1 160 ? 7.074 10.391 14.32 1 91.25 160 MET A CA 1
ATOM 1201 C C . MET A 1 160 ? 8.227 9.516 13.844 1 91.25 160 MET A C 1
ATOM 1203 O O . MET A 1 160 ? 8.039 8.633 13.016 1 91.25 160 MET A O 1
ATOM 1207 N N . VAL A 1 161 ? 9.391 9.758 14.383 1 91.94 161 VAL A N 1
ATOM 1208 C CA . VAL A 1 161 ? 10.562 8.969 14.008 1 91.94 161 VAL A CA 1
ATOM 1209 C C . VAL A 1 161 ? 10.383 7.527 14.477 1 91.94 161 VAL A C 1
ATOM 1211 O O . VAL A 1 161 ? 10.727 6.586 13.75 1 91.94 161 VAL A O 1
ATOM 1214 N N . ARG A 1 162 ? 9.828 7.387 15.578 1 91.62 162 ARG A N 1
ATOM 1215 C CA . ARG A 1 162 ? 9.57 6.051 16.109 1 91.62 162 ARG A CA 1
ATOM 1216 C C . ARG A 1 162 ? 8.547 5.309 15.25 1 91.62 162 ARG A C 1
ATOM 1218 O O . ARG A 1 162 ? 8.75 4.145 14.914 1 91.62 162 ARG A O 1
ATOM 1225 N N . GLU A 1 163 ? 7.484 6.027 14.984 1 92.19 163 GLU A N 1
ATOM 1226 C CA . GLU A 1 163 ? 6.457 5.414 14.148 1 92.19 163 GLU A CA 1
ATOM 1227 C C . GLU A 1 163 ? 7.016 5.031 12.781 1 92.19 163 GLU A C 1
ATOM 1229 O O . GLU A 1 163 ? 6.652 3.99 12.227 1 92.19 163 GLU A O 1
ATOM 1234 N N . ARG A 1 164 ? 7.855 5.875 12.234 1 93.56 164 ARG A N 1
ATOM 1235 C CA . ARG A 1 164 ? 8.461 5.586 10.938 1 93.56 164 ARG A CA 1
ATOM 1236 C C . ARG A 1 164 ? 9.32 4.328 11.008 1 93.56 164 ARG A C 1
ATOM 1238 O O . ARG A 1 164 ? 9.305 3.508 10.086 1 93.56 164 ARG A O 1
ATOM 1245 N N . LYS A 1 165 ? 10.008 4.141 12.078 1 93.5 165 LYS A N 1
ATOM 1246 C CA . LYS A 1 165 ? 10.828 2.949 12.266 1 93.5 165 LYS A CA 1
ATOM 1247 C C . LYS A 1 165 ? 9.961 1.697 12.375 1 93.5 165 LYS A C 1
ATOM 1249 O O . LYS A 1 165 ? 10.312 0.647 11.828 1 93.5 165 LYS A O 1
ATOM 1254 N N . VAL A 1 166 ? 8.914 1.823 13.07 1 93 166 VAL A N 1
ATOM 1255 C CA . VAL A 1 166 ? 7.992 0.702 13.234 1 93 166 VAL A CA 1
ATOM 1256 C C . VAL A 1 166 ? 7.438 0.282 11.875 1 93 166 VAL A C 1
ATOM 1258 O O . VAL A 1 166 ? 7.426 -0.906 11.547 1 93 166 VAL A O 1
ATOM 1261 N N . GLN A 1 167 ? 7.035 1.283 11.102 1 94.31 167 GLN A N 1
ATOM 1262 C CA . GLN A 1 167 ? 6.457 0.984 9.797 1 94.31 167 GLN A CA 1
ATOM 1263 C C . GLN A 1 167 ? 7.516 0.457 8.836 1 94.31 167 GLN A C 1
ATOM 1265 O O . GLN A 1 167 ? 7.215 -0.369 7.969 1 94.31 167 GLN A O 1
ATOM 1270 N N . LYS A 1 168 ? 8.734 0.917 8.977 1 94.75 168 LYS A N 1
ATOM 1271 C CA . LYS A 1 168 ? 9.828 0.405 8.164 1 94.75 168 LYS A CA 1
ATOM 1272 C C . LYS A 1 168 ? 10.078 -1.075 8.438 1 94.75 168 LYS A C 1
ATOM 1274 O O . LYS A 1 168 ? 10.203 -1.875 7.512 1 94.75 168 LYS A O 1
ATOM 1279 N N . VAL A 1 169 ? 10.133 -1.415 9.695 1 94.62 169 VAL A N 1
ATOM 1280 C CA . VAL A 1 169 ? 10.352 -2.803 10.094 1 94.62 169 VAL A CA 1
ATOM 1281 C C . VAL A 1 169 ? 9.18 -3.662 9.609 1 94.62 169 VAL A C 1
ATOM 1283 O O . VAL A 1 169 ? 9.391 -4.742 9.047 1 94.62 169 VAL A O 1
ATOM 1286 N N . ARG A 1 170 ? 8.047 -3.143 9.766 1 95.38 170 ARG A N 1
ATOM 1287 C CA . ARG A 1 170 ? 6.852 -3.857 9.32 1 95.38 170 ARG A CA 1
ATOM 1288 C C . ARG A 1 170 ? 6.863 -4.062 7.809 1 95.38 170 ARG A C 1
ATOM 1290 O O . ARG A 1 170 ? 6.512 -5.141 7.32 1 95.38 170 ARG A O 1
ATOM 1297 N N . SER A 1 171 ? 7.184 -3.002 7.113 1 95 171 SER A N 1
ATOM 1298 C CA . SER A 1 171 ? 7.223 -3.1 5.66 1 95 171 SER A CA 1
ATOM 1299 C C . SER A 1 171 ? 8.211 -4.168 5.203 1 95 171 SER A C 1
ATOM 1301 O O . SER A 1 171 ? 7.953 -4.891 4.242 1 95 171 SER A O 1
ATOM 1303 N N . TRP A 1 172 ? 9.352 -4.312 5.93 1 95.06 172 TRP A N 1
ATOM 1304 C CA . TRP A 1 172 ? 10.344 -5.312 5.574 1 95.06 172 TRP A CA 1
ATOM 1305 C C . TRP A 1 172 ? 9.844 -6.719 5.891 1 95.06 172 TRP A C 1
ATOM 1307 O O . TRP A 1 172 ? 9.969 -7.629 5.066 1 95.06 172 TRP A O 1
ATOM 1317 N N . ILE A 1 173 ? 9.234 -6.883 6.977 1 95.69 173 ILE A N 1
ATOM 1318 C CA . ILE A 1 173 ? 8.703 -8.188 7.367 1 95.69 173 ILE A CA 1
ATOM 1319 C C . ILE A 1 173 ? 7.574 -8.594 6.426 1 95.69 173 ILE A C 1
ATOM 1321 O O . ILE A 1 173 ? 7.594 -9.688 5.859 1 95.69 173 ILE A O 1
ATOM 1325 N N . ALA A 1 174 ? 6.625 -7.684 6.242 1 95.69 174 ALA A N 1
ATOM 1326 C CA . ALA A 1 174 ? 5.5 -7.965 5.355 1 95.69 174 ALA A CA 1
ATOM 1327 C C . ALA A 1 174 ? 5.965 -8.141 3.912 1 95.69 174 ALA A C 1
ATOM 1329 O O . ALA A 1 174 ? 5.418 -8.953 3.168 1 95.69 174 ALA A O 1
ATOM 1330 N N . GLY A 1 175 ? 6.973 -7.328 3.561 1 95.5 175 GLY A N 1
ATOM 1331 C CA . GLY A 1 175 ? 7.512 -7.441 2.215 1 95.5 175 GLY A CA 1
ATOM 1332 C C . GLY A 1 175 ? 8.117 -8.805 1.925 1 95.5 175 GLY A C 1
ATOM 1333 O O . GLY A 1 175 ? 7.891 -9.375 0.855 1 95.5 175 GLY A O 1
ATOM 1334 N N . ILE A 1 176 ? 8.867 -9.328 2.871 1 95.19 176 ILE A N 1
ATOM 1335 C CA . ILE A 1 176 ? 9.453 -10.656 2.73 1 95.19 176 ILE A CA 1
ATOM 1336 C C . ILE A 1 176 ? 8.344 -11.703 2.662 1 95.19 176 ILE A C 1
ATOM 1338 O O . ILE A 1 176 ? 8.391 -12.609 1.829 1 95.19 176 ILE A O 1
ATOM 1342 N N . GLY A 1 177 ? 7.453 -11.594 3.564 1 95.94 177 GLY A N 1
ATOM 1343 C CA . GLY A 1 177 ? 6.316 -12.5 3.504 1 95.94 177 GLY A CA 1
ATOM 1344 C C . GLY A 1 177 ? 5.559 -12.414 2.189 1 95.94 177 GLY A C 1
ATOM 1345 O O . GLY A 1 177 ? 5.16 -13.438 1.636 1 95.94 177 GLY A O 1
ATOM 1346 N N . PHE A 1 178 ? 5.352 -11.25 1.715 1 96.38 178 PHE A N 1
ATOM 1347 C CA . PHE A 1 178 ? 4.656 -11.031 0.454 1 96.38 178 PHE A CA 1
ATOM 1348 C C . PHE A 1 178 ? 5.406 -11.68 -0.701 1 96.38 178 PHE A C 1
ATOM 1350 O O . PHE A 1 178 ? 4.801 -12.352 -1.54 1 96.38 178 PHE A O 1
ATOM 1357 N N . ALA A 1 179 ? 6.676 -11.492 -0.712 1 95.12 179 ALA A N 1
ATOM 1358 C CA . ALA A 1 179 ? 7.488 -12.141 -1.737 1 95.12 179 ALA A CA 1
ATOM 1359 C C . ALA A 1 179 ? 7.363 -13.656 -1.654 1 95.12 179 ALA A C 1
ATOM 1361 O O . ALA A 1 179 ? 7.199 -14.328 -2.676 1 95.12 179 ALA A O 1
ATOM 1362 N N . MET A 1 180 ? 7.406 -14.156 -0.477 1 94.19 180 MET A N 1
ATOM 1363 C CA . MET A 1 180 ? 7.242 -15.594 -0.266 1 94.19 180 MET A CA 1
ATOM 1364 C C . MET A 1 180 ? 5.871 -16.062 -0.738 1 94.19 180 MET A C 1
ATOM 1366 O O . MET A 1 180 ? 5.742 -17.141 -1.309 1 94.19 180 MET A O 1
ATOM 1370 N N . GLY A 1 181 ? 4.875 -15.227 -0.425 1 94.25 181 GLY A N 1
ATOM 1371 C CA . GLY A 1 181 ? 3.525 -15.562 -0.846 1 94.25 181 GLY A CA 1
ATOM 1372 C C . GLY A 1 181 ? 3.375 -15.648 -2.354 1 94.25 181 GLY A C 1
ATOM 1373 O O . GLY A 1 181 ? 2.764 -16.594 -2.869 1 94.25 181 GLY A O 1
ATOM 1374 N N . VAL A 1 182 ? 3.963 -14.727 -3.039 1 93.38 182 VAL A N 1
ATOM 1375 C CA . VAL A 1 182 ? 3.855 -14.695 -4.492 1 93.38 182 VAL A CA 1
ATOM 1376 C C . VAL A 1 182 ? 4.598 -15.883 -5.098 1 93.38 182 VAL A C 1
ATOM 1378 O O . VAL A 1 182 ? 4.062 -16.578 -5.961 1 93.38 182 VAL A O 1
ATOM 1381 N N . VAL A 1 183 ? 5.805 -16.188 -4.625 1 91.81 183 VAL A N 1
ATOM 1382 C CA . VAL A 1 183 ? 6.582 -17.328 -5.105 1 91.81 183 VAL A CA 1
ATOM 1383 C C . VAL A 1 183 ? 5.871 -18.625 -4.746 1 91.81 183 VAL A C 1
ATOM 1385 O O . VAL A 1 183 ? 5.863 -19.578 -5.535 1 91.81 183 VAL A O 1
ATOM 1388 N N . GLY A 1 184 ? 5.359 -18.656 -3.547 1 90.88 184 GLY A N 1
ATOM 1389 C CA . GLY A 1 184 ? 4.637 -19.828 -3.109 1 90.88 184 GLY A CA 1
ATOM 1390 C C . GLY A 1 184 ? 3.439 -20.156 -3.979 1 90.88 184 GLY A C 1
ATOM 1391 O O . GLY A 1 184 ? 3.207 -21.328 -4.316 1 90.88 184 GLY A O 1
ATOM 1392 N N . ILE A 1 185 ? 2.67 -19.188 -4.328 1 89.31 185 ILE A N 1
ATOM 1393 C CA . ILE A 1 185 ? 1.504 -19.375 -5.184 1 89.31 185 ILE A CA 1
ATOM 1394 C C . ILE A 1 185 ? 1.947 -19.891 -6.551 1 89.31 185 ILE A C 1
ATOM 1396 O O . ILE A 1 185 ? 1.275 -20.734 -7.148 1 89.31 185 ILE A O 1
ATOM 1400 N N . TRP A 1 186 ? 3.012 -19.391 -7.062 1 88.69 186 TRP A N 1
ATOM 1401 C CA . TRP A 1 186 ? 3.574 -19.891 -8.312 1 88.69 186 TRP A CA 1
ATOM 1402 C C . TRP A 1 186 ? 3.945 -21.359 -8.195 1 88.69 186 TRP A C 1
ATOM 1404 O O . TRP A 1 186 ? 3.658 -22.156 -9.094 1 88.69 186 TRP A O 1
ATOM 1414 N N . GLY A 1 187 ? 4.602 -21.766 -7.117 1 85.94 187 GLY A N 1
ATOM 1415 C CA . GLY A 1 187 ? 4.977 -23.156 -6.879 1 85.94 187 GLY A CA 1
ATOM 1416 C C . GLY A 1 187 ? 3.785 -24.078 -6.762 1 85.94 187 GLY A C 1
ATOM 1417 O O . GLY A 1 187 ? 3.854 -25.234 -7.18 1 85.94 187 GLY A O 1
ATOM 1418 N N . ASP A 1 188 ? 2.74 -23.578 -6.207 1 83 188 ASP A N 1
ATOM 1419 C CA . ASP A 1 188 ? 1.521 -24.359 -6.059 1 83 188 ASP A CA 1
ATOM 1420 C C . ASP A 1 188 ? 0.909 -24.688 -7.418 1 83 188 ASP A C 1
ATOM 1422 O O . ASP A 1 188 ? 0.262 -25.734 -7.582 1 83 188 ASP A O 1
ATOM 1426 N N . GLY A 1 189 ? 1.077 -23.781 -8.32 1 79.94 189 GLY A N 1
ATOM 1427 C CA . GLY A 1 189 ? 0.545 -24.031 -9.648 1 79.94 189 GLY A CA 1
ATOM 1428 C C . GLY A 1 189 ? 1.405 -24.984 -10.469 1 79.94 189 GLY A C 1
ATOM 1429 O O . GLY A 1 189 ? 0.931 -25.578 -11.43 1 79.94 189 GLY A O 1
ATOM 1430 N N . ALA A 1 190 ? 2.611 -25.047 -10.195 1 76.5 190 ALA A N 1
ATOM 1431 C CA . ALA A 1 190 ? 3.543 -25.906 -10.922 1 76.5 190 ALA A CA 1
ATOM 1432 C C . ALA A 1 190 ? 3.363 -27.375 -10.523 1 76.5 190 ALA A C 1
ATOM 1434 O O . ALA A 1 190 ? 3.006 -27.672 -9.383 1 76.5 190 ALA A O 1
ATOM 1435 N N . MET B 1 1 ? 9.977 -22.672 -16.141 1 54.34 1 MET B N 1
ATOM 1436 C CA . MET B 1 1 ? 10.297 -21.359 -16.688 1 54.34 1 MET B CA 1
ATOM 1437 C C . MET B 1 1 ? 11.688 -20.906 -16.266 1 54.34 1 MET B C 1
ATOM 1439 O O . MET B 1 1 ? 12.125 -21.203 -15.148 1 54.34 1 MET B O 1
ATOM 1443 N N . PRO B 1 2 ? 12.539 -20.469 -17.25 1 61.09 2 PRO B N 1
ATOM 1444 C CA . PRO B 1 2 ? 13.867 -20.047 -16.812 1 61.09 2 PRO B CA 1
ATOM 1445 C C . PRO B 1 2 ? 13.82 -19.031 -15.664 1 61.09 2 PRO B C 1
ATOM 1447 O O . PRO B 1 2 ? 12.852 -18.281 -15.539 1 61.09 2 PRO B O 1
ATOM 1450 N N . CYS B 1 3 ? 14.68 -19.094 -14.773 1 72.19 3 CYS B N 1
ATOM 1451 C CA . CYS B 1 3 ? 14.82 -18.375 -13.516 1 72.19 3 CYS B CA 1
ATOM 1452 C C . CYS B 1 3 ? 14.664 -16.875 -13.719 1 72.19 3 CYS B C 1
ATOM 1454 O O . CYS B 1 3 ? 13.938 -16.219 -12.969 1 72.19 3 CYS B O 1
ATOM 1456 N N . PRO B 1 4 ? 15.117 -16.391 -14.867 1 78.81 4 PRO B N 1
ATOM 1457 C CA . PRO B 1 4 ? 15.047 -14.93 -15 1 78.81 4 PRO B CA 1
ATOM 1458 C C . PRO B 1 4 ? 13.633 -14.438 -15.32 1 78.81 4 PRO B C 1
ATOM 1460 O O . PRO B 1 4 ? 13.227 -13.375 -14.852 1 78.81 4 PRO B O 1
ATOM 1463 N N . ILE B 1 5 ? 12.945 -15.234 -16.016 1 86.06 5 ILE B N 1
ATOM 1464 C CA . ILE B 1 5 ? 11.609 -14.82 -16.422 1 86.06 5 ILE B CA 1
ATOM 1465 C C . ILE B 1 5 ? 10.664 -14.875 -15.227 1 86.06 5 ILE B C 1
ATOM 1467 O O . ILE B 1 5 ? 9.812 -14.008 -15.055 1 86.06 5 ILE B O 1
ATOM 1471 N N . SER B 1 6 ? 10.945 -15.773 -14.383 1 88.06 6 SER B N 1
ATOM 1472 C CA . SER B 1 6 ? 10.117 -15.898 -13.188 1 88.06 6 SER B CA 1
ATOM 1473 C C . SER B 1 6 ? 10.336 -14.719 -12.242 1 88.06 6 SER B C 1
ATOM 1475 O O . SER B 1 6 ? 9.383 -14.211 -11.641 1 88.06 6 SER B O 1
ATOM 1477 N N . ILE B 1 7 ? 11.523 -14.258 -12.203 1 91.56 7 ILE B N 1
ATOM 1478 C CA . ILE B 1 7 ? 11.852 -13.148 -11.32 1 91.56 7 ILE B CA 1
ATOM 1479 C C . ILE B 1 7 ? 11.188 -11.875 -11.82 1 91.56 7 ILE B C 1
ATOM 1481 O O . ILE B 1 7 ? 10.664 -11.086 -11.031 1 91.56 7 ILE B O 1
ATOM 1485 N N . THR B 1 8 ? 11.234 -11.742 -13.102 1 92.94 8 THR B N 1
ATOM 1486 C CA . THR B 1 8 ? 10.609 -10.547 -13.664 1 92.94 8 THR B CA 1
ATOM 1487 C C . THR B 1 8 ? 9.102 -10.555 -13.43 1 92.94 8 THR B C 1
ATOM 1489 O O . THR B 1 8 ? 8.5 -9.508 -13.172 1 92.94 8 THR B O 1
ATOM 1492 N N . LYS B 1 9 ? 8.516 -11.688 -13.469 1 93.5 9 LYS B N 1
ATOM 1493 C CA . LYS B 1 9 ? 7.086 -11.812 -13.195 1 93.5 9 LYS B CA 1
ATOM 1494 C C . LYS B 1 9 ? 6.77 -11.477 -11.742 1 93.5 9 LYS B C 1
ATOM 1496 O O . LYS B 1 9 ? 5.773 -10.812 -11.453 1 93.5 9 LYS B O 1
ATOM 1501 N N . PHE B 1 10 ? 7.684 -11.906 -10.93 1 94.12 10 PHE B N 1
ATOM 1502 C CA . PHE B 1 10 ? 7.492 -11.656 -9.508 1 94.12 10 PHE B CA 1
ATOM 1503 C C . PHE B 1 10 ? 7.652 -10.172 -9.188 1 94.12 10 PHE B C 1
ATOM 1505 O O . PHE B 1 10 ? 6.844 -9.594 -8.453 1 94.12 10 PHE B O 1
ATOM 1512 N N . VAL B 1 11 ? 8.625 -9.594 -9.758 1 95.25 11 VAL B N 1
ATOM 1513 C CA . VAL B 1 11 ? 8.883 -8.18 -9.523 1 95.25 11 VAL B CA 1
ATOM 1514 C C . VAL B 1 11 ? 7.699 -7.352 -10.023 1 95.25 11 VAL B C 1
ATOM 1516 O O . VAL B 1 11 ? 7.273 -6.41 -9.352 1 95.25 11 VAL B O 1
ATOM 1519 N N . GLY B 1 12 ? 7.188 -7.719 -11.172 1 96.75 12 GLY B N 1
ATOM 1520 C CA . GLY B 1 12 ? 6.043 -7.008 -11.711 1 96.75 12 GLY B CA 1
ATOM 1521 C C . GLY B 1 12 ? 4.801 -7.125 -10.844 1 96.75 12 GLY B C 1
ATOM 1522 O O . GLY B 1 12 ? 4.121 -6.133 -10.594 1 96.75 12 GLY B O 1
ATOM 1523 N N . THR B 1 13 ? 4.551 -8.297 -10.336 1 95.69 13 THR B N 1
ATOM 1524 C CA . THR B 1 13 ? 3.355 -8.547 -9.531 1 95.69 13 THR B CA 1
ATOM 1525 C C . THR B 1 13 ? 3.479 -7.891 -8.156 1 95.69 13 THR B C 1
ATOM 1527 O O . THR B 1 13 ? 2.531 -7.266 -7.676 1 95.69 13 THR B O 1
ATOM 1530 N N . ILE B 1 14 ? 4.652 -7.961 -7.586 1 96.06 14 ILE B N 1
ATOM 1531 C CA . ILE B 1 14 ? 4.898 -7.367 -6.277 1 96.06 14 ILE B CA 1
ATOM 1532 C C . ILE B 1 14 ? 4.777 -5.848 -6.371 1 96.06 14 ILE B C 1
ATOM 1534 O O . ILE B 1 14 ? 4.16 -5.215 -5.512 1 96.06 14 ILE B O 1
ATOM 1538 N N . SER B 1 15 ? 5.32 -5.324 -7.457 1 97.31 15 SER B N 1
ATOM 1539 C CA . SER B 1 15 ? 5.227 -3.879 -7.648 1 97.31 15 SER B CA 1
ATOM 1540 C C . SER B 1 15 ? 3.781 -3.439 -7.844 1 97.31 15 SER B C 1
ATOM 1542 O O . SER B 1 15 ? 3.377 -2.383 -7.355 1 97.31 15 SER B O 1
ATOM 1544 N N . LEU B 1 16 ? 3.062 -4.191 -8.508 1 96.88 16 LEU B N 1
ATOM 1545 C CA . LEU B 1 16 ? 1.649 -3.893 -8.711 1 96.88 16 LEU B CA 1
ATOM 1546 C C . LEU B 1 16 ? 0.885 -3.971 -7.391 1 96.88 16 LEU B C 1
ATOM 1548 O O . LEU B 1 16 ? -0.013 -3.164 -7.141 1 96.88 16 LEU B O 1
ATOM 1552 N N . GLY B 1 17 ? 1.223 -4.918 -6.621 1 96.94 17 GLY B N 1
ATOM 1553 C CA . GLY B 1 17 ? 0.634 -5.004 -5.297 1 96.94 17 GLY B CA 1
ATOM 1554 C C . GLY B 1 17 ? 0.944 -3.801 -4.426 1 96.94 17 GLY B C 1
ATOM 1555 O O . GLY B 1 17 ? 0.06 -3.277 -3.746 1 96.94 17 GLY B O 1
ATOM 1556 N N . LEU B 1 18 ? 2.18 -3.383 -4.418 1 96.31 18 LEU B N 1
ATOM 1557 C CA . LEU B 1 18 ? 2.578 -2.197 -3.666 1 96.31 18 LEU B CA 1
ATOM 1558 C C . LEU B 1 18 ? 1.853 -0.958 -4.184 1 96.31 18 LEU B C 1
ATOM 1560 O O . LEU B 1 18 ? 1.39 -0.131 -3.395 1 96.31 18 LEU B O 1
ATOM 1564 N N . LEU B 1 19 ? 1.752 -0.86 -5.488 1 96.75 19 LEU B N 1
ATOM 1565 C CA . LEU B 1 19 ? 1.032 0.251 -6.102 1 96.75 19 LEU B CA 1
ATOM 1566 C C . LEU B 1 19 ? -0.408 0.306 -5.602 1 96.75 19 LEU B C 1
ATOM 1568 O O . LEU B 1 19 ? -0.901 1.374 -5.23 1 96.75 19 LEU B O 1
ATOM 1572 N N . THR B 1 20 ? -1.074 -0.777 -5.559 1 97.12 20 THR B N 1
ATOM 1573 C CA . THR B 1 20 ? -2.447 -0.872 -5.074 1 97.12 20 THR B CA 1
ATOM 1574 C C . THR B 1 20 ? -2.535 -0.454 -3.609 1 97.12 20 THR B C 1
ATOM 1576 O O . THR B 1 20 ? -3.449 0.276 -3.221 1 97.12 20 THR B O 1
ATOM 1579 N N . GLY B 1 21 ? -1.536 -0.933 -2.848 1 96.06 21 GLY B N 1
ATOM 1580 C CA . GLY B 1 21 ? -1.507 -0.569 -1.439 1 96.06 21 GLY B CA 1
ATOM 1581 C C . GLY B 1 21 ? -1.307 0.917 -1.21 1 96.06 21 GLY B C 1
ATOM 1582 O O . GLY B 1 21 ? -1.904 1.496 -0.301 1 96.06 21 GLY B O 1
ATOM 1583 N N . VAL B 1 22 ? -0.475 1.506 -1.998 1 95.5 22 VAL B N 1
ATOM 1584 C CA . VAL B 1 22 ? -0.217 2.938 -1.886 1 95.5 22 VAL B CA 1
ATOM 1585 C C . VAL B 1 22 ? -1.496 3.719 -2.176 1 95.5 22 VAL B C 1
ATOM 1587 O O . VAL B 1 22 ? -1.9 4.574 -1.386 1 95.5 22 VAL B O 1
ATOM 1590 N N . SER B 1 23 ? -2.152 3.408 -3.254 1 95.94 23 SER B N 1
ATOM 1591 C CA . SER B 1 23 ? -3.383 4.102 -3.627 1 95.94 23 SER B CA 1
ATOM 1592 C C . SER B 1 23 ? -4.488 3.852 -2.607 1 95.94 23 SER B C 1
ATOM 1594 O O . SER B 1 23 ? -5.234 4.766 -2.258 1 95.94 23 SER B O 1
ATOM 1596 N N . TYR B 1 24 ? -4.523 2.678 -2.109 1 95.81 24 TYR B N 1
ATOM 1597 C CA . TYR B 1 24 ? -5.496 2.314 -1.087 1 95.81 24 TYR B CA 1
ATOM 1598 C C . TYR B 1 24 ? -5.262 3.105 0.195 1 95.81 24 TYR B C 1
ATOM 1600 O O . TYR B 1 24 ? -6.207 3.609 0.804 1 95.81 24 TYR B O 1
ATOM 1608 N N . THR B 1 25 ? -4.004 3.215 0.617 1 94.69 25 THR B N 1
ATOM 1609 C CA . THR B 1 25 ? -3.658 3.922 1.844 1 94.69 25 THR B CA 1
ATOM 1610 C C . THR B 1 25 ? -3.963 5.414 1.713 1 94.69 25 THR B C 1
ATOM 1612 O O . THR B 1 25 ? -4.496 6.027 2.641 1 94.69 25 THR B O 1
ATOM 1615 N N . LEU B 1 26 ? -3.676 5.926 0.577 1 94.69 26 LEU B N 1
ATOM 1616 C CA . LEU B 1 26 ? -3.891 7.352 0.36 1 94.69 26 LEU B CA 1
ATOM 1617 C C . LEU B 1 26 ? -5.375 7.699 0.434 1 94.69 26 LEU B C 1
ATOM 1619 O O . LEU B 1 26 ? -5.758 8.672 1.083 1 94.69 26 LEU B O 1
ATOM 1623 N N . GLN B 1 27 ? -6.262 6.855 -0.101 1 93.88 27 GLN B N 1
ATOM 1624 C CA . GLN B 1 27 ? -7.68 7.18 -0.16 1 93.88 27 GLN B CA 1
ATOM 1625 C C . GLN B 1 27 ? -8.391 6.793 1.136 1 93.88 27 GLN B C 1
ATOM 1627 O O . GLN B 1 27 ? -9.359 7.434 1.534 1 93.88 27 GLN B O 1
ATOM 1632 N N . SER B 1 28 ? -7.828 5.844 1.858 1 92.75 28 SER B N 1
ATOM 1633 C CA . SER B 1 28 ? -8.562 5.328 3.008 1 92.75 28 SER B CA 1
ATOM 1634 C C . SER B 1 28 ? -8.031 5.914 4.312 1 92.75 28 SER B C 1
ATOM 1636 O O . SER B 1 28 ? -8.75 5.965 5.312 1 92.75 28 SER B O 1
ATOM 1638 N N . ILE B 1 29 ? -6.777 6.301 4.316 1 91.69 29 ILE B N 1
ATOM 1639 C CA . ILE B 1 29 ? -6.195 6.707 5.59 1 91.69 29 ILE B CA 1
ATOM 1640 C C . ILE B 1 29 ? -5.676 8.141 5.484 1 91.69 29 ILE B C 1
ATOM 1642 O O . ILE B 1 29 ? -6.129 9.023 6.215 1 91.69 29 ILE B O 1
ATOM 1646 N N . THR B 1 30 ? -4.84 8.422 4.539 1 92.44 30 THR B N 1
ATOM 1647 C CA . THR B 1 30 ? -4.055 9.656 4.504 1 92.44 30 THR B CA 1
ATOM 1648 C C . THR B 1 30 ? -4.945 10.859 4.203 1 92.44 30 THR B C 1
ATOM 1650 O O . THR B 1 30 ? -4.949 11.836 4.953 1 92.44 30 THR B O 1
ATOM 1653 N N . LEU B 1 31 ? -5.816 10.773 3.195 1 92.81 31 LEU B N 1
ATOM 1654 C CA . LEU B 1 31 ? -6.582 11.922 2.74 1 92.81 31 LEU B CA 1
ATOM 1655 C C . LEU B 1 31 ? -7.719 12.242 3.707 1 92.81 31 LEU B C 1
ATOM 1657 O O . LEU B 1 31 ? -7.945 13.406 4.047 1 92.81 31 LEU B O 1
ATOM 1661 N N . PRO B 1 32 ? -8.391 11.25 4.238 1 89.88 32 PRO B N 1
ATOM 1662 C CA . PRO B 1 32 ? -9.422 11.562 5.234 1 89.88 32 PRO B CA 1
ATOM 1663 C C . PRO B 1 32 ? -8.836 12.141 6.52 1 89.88 32 PRO B C 1
ATOM 1665 O O . PRO B 1 32 ? -9.492 12.945 7.191 1 89.88 32 PRO B O 1
ATOM 1668 N N . SER B 1 33 ? -7.66 11.789 6.926 1 88.88 33 SER B N 1
ATOM 1669 C CA . SER B 1 33 ? -7.016 12.32 8.117 1 88.88 33 SER B CA 1
ATOM 1670 C C . SER B 1 33 ? -6.57 13.766 7.91 1 88.88 33 SER B C 1
ATOM 1672 O O . SER B 1 33 ? -6.57 14.562 8.852 1 88.88 33 SER B O 1
ATOM 1674 N N . LEU B 1 34 ? -6.227 14.086 6.715 1 86.94 34 LEU B N 1
ATOM 1675 C CA . LEU B 1 34 ? -5.812 15.445 6.391 1 86.94 34 LEU B CA 1
ATOM 1676 C C . LEU B 1 34 ? -7.004 16.391 6.398 1 86.94 34 LEU B C 1
ATOM 1678 O O . LEU B 1 34 ? -6.859 17.578 6.695 1 86.94 34 LEU B O 1
ATOM 1682 N N . ALA B 1 35 ? -8.195 15.875 6.121 1 86.12 35 ALA B N 1
ATOM 1683 C CA . ALA B 1 35 ? -9.406 16.672 6.062 1 86.12 35 ALA B CA 1
ATOM 1684 C C . ALA B 1 35 ? -9.82 17.156 7.449 1 86.12 35 ALA B C 1
ATOM 1686 O O . ALA B 1 35 ? -10.617 18.094 7.582 1 86.12 35 ALA B O 1
ATOM 1687 N N . LEU B 1 36 ? -9.18 16.625 8.422 1 83.06 36 LEU B N 1
ATOM 1688 C CA . LEU B 1 36 ? -9.516 16.984 9.797 1 83.06 36 LEU B CA 1
ATOM 1689 C C . LEU B 1 36 ? -8.656 18.156 10.273 1 83.06 36 LEU B C 1
ATOM 1691 O O . LEU B 1 36 ? -8.891 18.703 11.359 1 83.06 36 LEU B O 1
ATOM 1695 N N . LEU B 1 37 ? -7.766 18.688 9.422 1 80.88 37 LEU B N 1
ATOM 1696 C CA . LEU B 1 37 ? -6.91 19.797 9.797 1 80.88 37 LEU B CA 1
ATOM 1697 C C . LEU B 1 37 ? -7.691 21.109 9.781 1 80.88 37 LEU B C 1
ATOM 1699 O O . LEU B 1 37 ? -8.43 21.391 8.836 1 80.88 37 LEU B O 1
ATOM 1703 N N . PRO B 1 38 ? -7.566 21.922 10.828 1 80.94 38 PRO B N 1
ATOM 1704 C CA . PRO B 1 38 ? -8.32 23.172 10.938 1 80.94 38 PRO B CA 1
ATOM 1705 C C . PRO B 1 38 ? -7.719 24.297 10.086 1 80.94 38 PRO B C 1
ATOM 1707 O O . PRO B 1 38 ? -8.406 25.266 9.766 1 80.94 38 PRO B O 1
ATOM 1710 N N . SER B 1 39 ? -6.484 24.266 9.656 1 81.31 39 SER B N 1
ATOM 1711 C CA . SER B 1 39 ? -5.805 25.312 8.883 1 81.31 39 SER B CA 1
ATOM 1712 C C . SER B 1 39 ? -5.762 24.953 7.402 1 81.31 39 SER B C 1
ATOM 1714 O O . SER B 1 39 ? -5.152 23.953 7.012 1 81.31 39 SER B O 1
ATOM 1716 N N . ALA B 1 40 ? -6.441 25.812 6.613 1 83.81 40 ALA B N 1
ATOM 1717 C CA . ALA B 1 40 ? -6.527 25.578 5.176 1 83.81 40 ALA B CA 1
ATOM 1718 C C . ALA B 1 40 ? -5.156 25.703 4.52 1 83.81 40 ALA B C 1
ATOM 1720 O O . ALA B 1 40 ? -4.836 24.953 3.588 1 83.81 40 ALA B O 1
ATOM 1721 N N . SER B 1 41 ? -4.371 26.609 5.035 1 84 41 SER B N 1
ATOM 1722 C CA . SER B 1 41 ? -3.057 26.828 4.438 1 84 41 SER B CA 1
ATOM 1723 C C . SER B 1 41 ? -2.131 25.641 4.68 1 84 41 SER B C 1
ATOM 1725 O O . SER B 1 41 ? -1.431 25.203 3.766 1 84 41 SER B O 1
ATOM 1727 N N . LEU B 1 42 ? -2.184 25.141 5.832 1 83.12 42 LEU B N 1
ATOM 1728 C CA . LEU B 1 42 ? -1.343 24 6.172 1 83.12 42 LEU B CA 1
ATOM 1729 C C . LEU B 1 42 ? -1.821 22.734 5.453 1 83.12 42 LEU B C 1
ATOM 1731 O O . LEU B 1 42 ? -1.009 21.938 4.988 1 83.12 42 LEU B O 1
ATOM 1735 N N . ALA B 1 43 ? -3.105 22.641 5.348 1 86.75 43 ALA B N 1
ATOM 1736 C CA . ALA B 1 43 ? -3.676 21.5 4.637 1 86.75 43 ALA B CA 1
ATOM 1737 C C . ALA B 1 43 ? -3.297 21.531 3.16 1 86.75 43 ALA B C 1
ATOM 1739 O O . ALA B 1 43 ? -2.988 20.484 2.574 1 86.75 43 ALA B O 1
ATOM 1740 N N . ALA B 1 44 ? -3.283 22.703 2.611 1 89.19 44 ALA B N 1
ATOM 1741 C CA . ALA B 1 44 ? -2.947 22.844 1.197 1 89.19 44 ALA B CA 1
ATOM 1742 C C . ALA B 1 44 ? -1.481 22.5 0.945 1 89.19 44 ALA B C 1
ATOM 1744 O O . ALA B 1 44 ? -1.154 21.828 -0.033 1 89.19 44 ALA B O 1
ATOM 1745 N N . ARG B 1 45 ? -0.704 22.922 1.817 1 86.56 45 ARG B N 1
ATOM 1746 C CA . ARG B 1 45 ? 0.723 22.656 1.667 1 86.56 45 ARG B CA 1
ATOM 1747 C C . ARG B 1 45 ? 1.024 21.172 1.852 1 86.56 45 ARG B C 1
ATOM 1749 O O . ARG B 1 45 ? 1.793 20.578 1.084 1 86.56 45 ARG B O 1
ATOM 1756 N N . THR B 1 46 ? 0.46 20.594 2.85 1 88.38 46 THR B N 1
ATOM 1757 C CA . THR B 1 46 ? 0.681 19.172 3.107 1 88.38 46 THR B CA 1
ATOM 1758 C C . THR B 1 46 ? 0.106 18.312 1.978 1 88.38 46 THR B C 1
ATOM 1760 O O . THR B 1 46 ? 0.711 17.328 1.573 1 88.38 46 THR B O 1
ATOM 1763 N N . LEU B 1 47 ? -1.026 18.703 1.513 1 91.38 47 LEU B N 1
ATOM 1764 C CA . LEU B 1 47 ? -1.638 17.984 0.398 1 91.38 47 LEU B CA 1
ATOM 1765 C C . LEU B 1 47 ? -0.742 18.031 -0.835 1 91.38 47 LEU B C 1
ATOM 1767 O O . LEU B 1 47 ? -0.562 17.016 -1.516 1 91.38 47 LEU B O 1
ATOM 1771 N N . ALA B 1 48 ? -0.18 19.141 -1.091 1 90.62 48 ALA B N 1
ATOM 1772 C CA . ALA B 1 48 ? 0.697 19.297 -2.248 1 90.62 48 ALA B CA 1
ATOM 1773 C C . ALA B 1 48 ? 1.93 18.406 -2.123 1 90.62 48 ALA B C 1
ATOM 1775 O O . ALA B 1 48 ? 2.355 17.781 -3.098 1 90.62 48 ALA B O 1
ATOM 1776 N N . THR B 1 49 ? 2.475 18.359 -0.954 1 90 49 THR B N 1
ATOM 1777 C CA . THR B 1 49 ? 3.648 17.531 -0.718 1 90 49 THR B CA 1
ATOM 1778 C C . THR B 1 49 ? 3.303 16.062 -0.876 1 90 49 THR B C 1
ATOM 1780 O O . THR B 1 49 ? 4.047 15.305 -1.509 1 90 49 THR B O 1
ATOM 1783 N N . ILE B 1 50 ? 2.166 15.617 -0.334 1 92.06 50 ILE B N 1
ATOM 1784 C CA . ILE B 1 50 ? 1.721 14.234 -0.431 1 92.06 50 ILE B CA 1
ATOM 1785 C C . ILE B 1 50 ? 1.436 13.883 -1.891 1 92.06 50 ILE B C 1
ATOM 1787 O O . ILE B 1 50 ? 1.781 12.797 -2.354 1 92.06 50 ILE B O 1
ATOM 1791 N N . GLN B 1 51 ? 0.835 14.828 -2.619 1 91.88 51 GLN B N 1
ATOM 1792 C CA . GLN B 1 51 ? 0.519 14.594 -4.023 1 91.88 51 GLN B CA 1
ATOM 1793 C C . GLN B 1 51 ? 1.788 14.414 -4.852 1 91.88 51 GLN B C 1
ATOM 1795 O O . GLN B 1 51 ? 1.864 13.516 -5.695 1 91.88 51 GLN B O 1
ATOM 1800 N N . THR B 1 52 ? 2.76 15.211 -4.602 1 91 52 THR B N 1
ATOM 1801 C CA . THR B 1 52 ? 4.008 15.125 -5.348 1 91 52 THR B CA 1
ATOM 1802 C C . THR B 1 52 ? 4.738 13.82 -5.039 1 91 52 THR B C 1
ATOM 1804 O O . THR B 1 52 ? 5.184 13.125 -5.953 1 91 52 THR B O 1
ATOM 1807 N N . GLN B 1 53 ? 4.84 13.477 -3.801 1 91.81 53 GLN B N 1
ATOM 1808 C CA . GLN B 1 53 ? 5.531 12.258 -3.406 1 91.81 53 GLN B CA 1
ATOM 1809 C C . GLN B 1 53 ? 4.762 11.016 -3.861 1 91.81 53 GLN B C 1
ATOM 1811 O O . GLN B 1 53 ? 5.363 10.039 -4.316 1 91.81 53 GLN B O 1
ATOM 1816 N N . SER B 1 54 ? 3.449 11.062 -3.689 1 93 54 SER B N 1
ATOM 1817 C CA . SER B 1 54 ? 2.641 9.914 -4.086 1 93 54 SER B CA 1
ATOM 1818 C C . SER B 1 54 ? 2.701 9.688 -5.594 1 93 54 SER B C 1
ATOM 1820 O O . SER B 1 54 ? 2.803 8.547 -6.055 1 93 54 SER B O 1
ATOM 1822 N N . THR B 1 55 ? 2.66 10.758 -6.402 1 92.81 55 THR B N 1
ATOM 1823 C CA . THR B 1 55 ? 2.736 10.625 -7.855 1 92.81 55 THR B CA 1
ATOM 1824 C C . THR B 1 55 ? 4.066 10.008 -8.273 1 92.81 55 THR B C 1
ATOM 1826 O O . THR B 1 55 ? 4.102 9.125 -9.133 1 92.81 55 THR B O 1
ATOM 1829 N N . ARG B 1 56 ? 5.109 10.406 -7.652 1 91.44 56 ARG B N 1
ATOM 1830 C CA . ARG B 1 56 ? 6.434 9.867 -7.957 1 91.44 56 ARG B CA 1
ATOM 1831 C C . ARG B 1 56 ? 6.496 8.375 -7.648 1 91.44 56 ARG B C 1
ATOM 1833 O O . ARG B 1 56 ? 6.98 7.59 -8.461 1 91.44 56 ARG B O 1
ATOM 1840 N N . ARG B 1 57 ? 6.047 8.031 -6.512 1 93.31 57 ARG B N 1
ATOM 1841 C CA . ARG B 1 57 ? 6.098 6.633 -6.105 1 93.31 57 ARG B CA 1
ATOM 1842 C C . ARG B 1 57 ? 5.137 5.785 -6.934 1 93.31 57 ARG B C 1
ATOM 1844 O O . ARG B 1 57 ? 5.465 4.656 -7.312 1 93.31 57 ARG B O 1
ATOM 1851 N N . ILE B 1 58 ? 3.934 6.305 -7.203 1 95.62 58 ILE B N 1
ATOM 1852 C CA . ILE B 1 58 ? 2.932 5.59 -7.988 1 95.62 58 ILE B CA 1
ATOM 1853 C C . ILE B 1 58 ? 3.453 5.363 -9.406 1 95.62 58 ILE B C 1
ATOM 1855 O O . ILE B 1 58 ? 3.377 4.25 -9.93 1 95.62 58 ILE B O 1
ATOM 1859 N N . LEU B 1 59 ? 4.066 6.398 -10.031 1 94.5 59 LEU B N 1
ATOM 1860 C CA . LEU B 1 59 ? 4.586 6.277 -11.391 1 94.5 59 LEU B CA 1
ATOM 1861 C C . LEU B 1 59 ? 5.773 5.32 -11.438 1 94.5 59 LEU B C 1
ATOM 1863 O O . LEU B 1 59 ? 5.922 4.559 -12.398 1 94.5 59 LEU B O 1
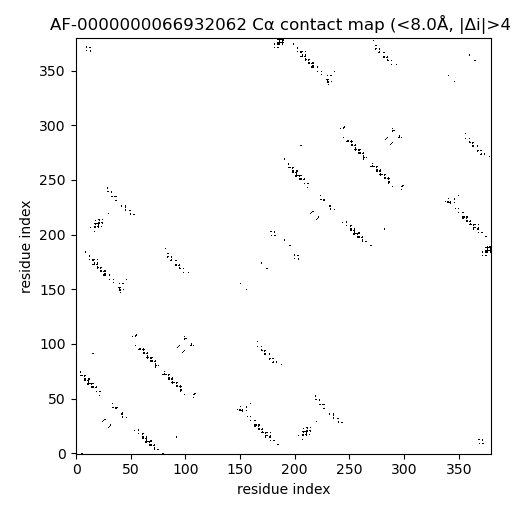ATOM 1867 N N . THR B 1 60 ? 6.582 5.402 -10.422 1 94.88 60 THR B N 1
ATOM 1868 C CA . THR B 1 60 ? 7.727 4.5 -10.352 1 94.88 60 THR B CA 1
ATOM 1869 C C . THR B 1 60 ? 7.266 3.051 -10.227 1 94.88 60 THR B C 1
ATOM 1871 O O . THR B 1 60 ? 7.723 2.18 -10.969 1 94.88 60 THR B O 1
ATOM 1874 N N . LEU B 1 61 ? 6.367 2.775 -9.328 1 96.31 61 LEU B N 1
ATOM 1875 C CA . LEU B 1 61 ? 5.871 1.422 -9.109 1 96.31 61 LEU B CA 1
ATOM 1876 C C . LEU B 1 61 ? 5.129 0.908 -10.344 1 96.31 61 LEU B C 1
ATOM 1878 O O . LEU B 1 61 ? 5.289 -0.253 -10.727 1 96.31 61 LEU B O 1
ATOM 1882 N N . ALA B 1 62 ? 4.344 1.81 -10.93 1 96.81 62 ALA B N 1
ATOM 1883 C CA . ALA B 1 62 ? 3.613 1.43 -12.141 1 96.81 62 ALA B CA 1
ATOM 1884 C C . ALA B 1 62 ? 4.57 1.138 -13.289 1 96.81 62 ALA B C 1
ATOM 1886 O O . ALA B 1 62 ? 4.363 0.193 -14.055 1 96.81 62 ALA B O 1
ATOM 1887 N N . SER B 1 63 ? 5.594 1.897 -13.438 1 96 63 SER B N 1
ATOM 1888 C CA . SER B 1 63 ? 6.586 1.686 -14.484 1 96 63 SER B CA 1
ATOM 1889 C C . SER B 1 63 ? 7.352 0.386 -14.266 1 96 63 SER B C 1
ATOM 1891 O O . SER B 1 63 ? 7.555 -0.388 -15.203 1 96 63 SER B O 1
ATOM 1893 N N . ILE B 1 64 ? 7.766 0.201 -13.023 1 95.94 64 ILE B N 1
ATOM 1894 C CA . ILE B 1 64 ? 8.484 -1.029 -12.703 1 95.94 64 ILE B CA 1
ATOM 1895 C C . ILE B 1 64 ? 7.598 -2.234 -13.016 1 95.94 64 ILE B C 1
ATOM 1897 O O . ILE B 1 64 ? 8.055 -3.207 -13.617 1 95.94 64 ILE B O 1
ATOM 1901 N N . SER B 1 65 ? 6.355 -2.137 -12.609 1 97.19 65 SER B N 1
ATOM 1902 C 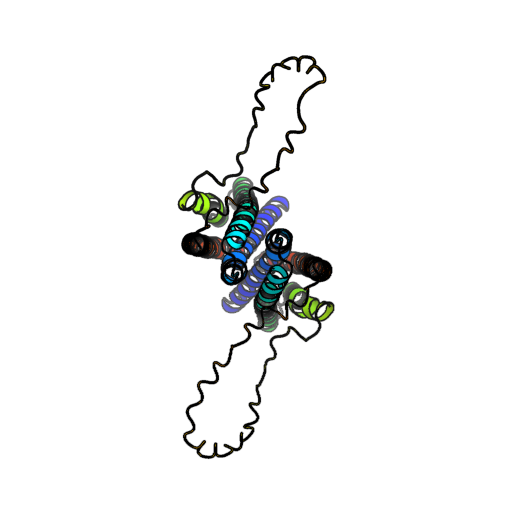CA . SER B 1 65 ? 5.43 -3.244 -12.828 1 97.19 65 SER B CA 1
ATOM 1903 C C . SER B 1 65 ? 5.203 -3.482 -14.32 1 97.19 65 SER B C 1
ATOM 1905 O O . SER B 1 65 ? 5.371 -4.602 -14.805 1 97.19 65 SER B O 1
ATOM 1907 N N . SER B 1 66 ? 4.848 -2.461 -15.047 1 96.5 66 SER B N 1
ATOM 1908 C CA . SER B 1 66 ? 4.543 -2.586 -16.469 1 96.5 66 SER B CA 1
ATOM 1909 C C . SER B 1 66 ? 5.766 -3.053 -17.25 1 96.5 66 SER B C 1
ATOM 1911 O O . SER B 1 66 ? 5.668 -3.963 -18.078 1 96.5 66 SER B O 1
ATOM 1913 N N . LEU B 1 67 ? 6.918 -2.514 -16.969 1 95.62 67 LEU B N 1
ATOM 1914 C CA . LEU B 1 67 ? 8.133 -2.873 -17.703 1 95.62 67 LEU B CA 1
ATOM 1915 C C . LEU B 1 67 ? 8.555 -4.305 -17.375 1 95.62 67 LEU B C 1
ATOM 1917 O O . LEU B 1 67 ? 8.992 -5.039 -18.266 1 95.62 67 LEU B O 1
ATOM 1921 N N . SER B 1 68 ? 8.445 -4.641 -16.141 1 96.44 68 SER B N 1
ATOM 1922 C CA . SER B 1 68 ? 8.812 -5.996 -15.75 1 96.44 68 SER B CA 1
ATOM 1923 C C . SER B 1 68 ? 7.91 -7.031 -16.422 1 96.44 68 SER B C 1
ATOM 1925 O O . SER B 1 68 ? 8.391 -8.047 -16.922 1 96.44 68 SER B O 1
ATOM 1927 N N . LEU B 1 69 ? 6.637 -6.777 -16.453 1 95.12 69 LEU B N 1
ATOM 1928 C CA . LEU B 1 69 ? 5.695 -7.73 -17.031 1 95.12 69 LEU B CA 1
ATOM 1929 C C . LEU B 1 69 ? 5.816 -7.758 -18.562 1 95.12 69 LEU B C 1
ATOM 1931 O O . LEU B 1 69 ? 5.695 -8.82 -19.172 1 95.12 69 LEU B O 1
ATOM 1935 N N . ILE B 1 70 ? 6.043 -6.629 -19.188 1 94.19 70 ILE B N 1
ATOM 1936 C CA . ILE B 1 70 ? 6.254 -6.582 -20.625 1 94.19 70 ILE B CA 1
ATOM 1937 C C . ILE B 1 70 ? 7.535 -7.336 -20.984 1 94.19 70 ILE B C 1
ATOM 1939 O O . ILE B 1 70 ? 7.578 -8.07 -21.969 1 94.19 70 ILE B O 1
ATOM 1943 N N . THR B 1 71 ? 8.539 -7.109 -20.188 1 93.44 71 THR B N 1
ATOM 1944 C CA . THR B 1 71 ? 9.805 -7.805 -20.406 1 93.44 71 THR B CA 1
ATOM 1945 C C . THR B 1 71 ? 9.625 -9.312 -20.25 1 93.44 71 THR B C 1
ATOM 1947 O O . THR B 1 71 ? 10.156 -10.094 -21.047 1 93.44 71 THR B O 1
ATOM 1950 N N . ALA B 1 72 ? 8.875 -9.68 -19.219 1 92.12 72 ALA B N 1
ATOM 1951 C CA . ALA B 1 72 ? 8.602 -11.102 -19.031 1 92.12 72 ALA B CA 1
ATOM 1952 C C . ALA B 1 72 ? 7.871 -11.695 -20.234 1 92.12 72 ALA B C 1
ATOM 1954 O O . ALA B 1 72 ? 8.172 -12.812 -20.656 1 92.12 72 ALA B O 1
ATOM 1955 N N . TYR B 1 73 ? 6.996 -11.008 -20.797 1 91 73 TYR B N 1
ATOM 1956 C CA . TYR B 1 73 ? 6.242 -11.469 -21.953 1 91 73 TYR B CA 1
ATOM 1957 C C . TYR B 1 73 ? 7.145 -11.609 -23.172 1 91 73 TYR B C 1
ATOM 1959 O O . TYR B 1 73 ? 7.039 -12.578 -23.922 1 91 73 TYR B O 1
ATOM 1967 N N . THR B 1 74 ? 7.953 -10.633 -23.422 1 90.69 74 THR B N 1
ATOM 1968 C CA . THR B 1 74 ? 8.805 -10.602 -24.609 1 90.69 74 THR B CA 1
ATOM 1969 C C . THR B 1 74 ? 9.891 -11.672 -24.516 1 90.69 74 THR B C 1
ATOM 1971 O O . THR B 1 74 ? 10.312 -12.219 -25.547 1 90.69 74 THR B O 1
ATOM 1974 N N . LEU B 1 75 ? 10.352 -11.953 -23.344 1 87.81 75 LEU B N 1
ATOM 1975 C CA . LEU B 1 75 ? 11.43 -12.914 -23.156 1 87.81 75 LEU B CA 1
ATOM 1976 C C . LEU B 1 75 ? 10.883 -14.336 -23.047 1 87.81 75 LEU B C 1
ATOM 1978 O O . LEU B 1 75 ? 11.633 -15.305 -23.172 1 87.81 75 LEU B O 1
ATOM 1982 N N . ALA B 1 76 ? 9.633 -14.391 -22.812 1 84.19 76 ALA B N 1
ATOM 1983 C CA . ALA B 1 76 ? 9.039 -15.719 -22.641 1 84.19 76 ALA B CA 1
ATOM 1984 C C . ALA B 1 76 ? 8.945 -16.453 -23.969 1 84.19 76 ALA B C 1
ATOM 1986 O O . ALA B 1 76 ? 8.805 -15.82 -25.031 1 84.19 76 ALA B O 1
ATOM 1987 N N . SER B 1 77 ? 9.117 -17.781 -24 1 77.31 77 SER B N 1
ATOM 1988 C CA . SER B 1 77 ? 8.977 -18.625 -25.172 1 77.31 77 SER B CA 1
ATOM 1989 C C . SER B 1 77 ? 7.531 -18.641 -25.672 1 77.31 77 SER B C 1
ATOM 1991 O O . SER B 1 77 ? 6.609 -18.312 -24.922 1 77.31 77 SER B O 1
ATOM 1993 N N . PRO B 1 78 ? 7.383 -18.844 -26.953 1 74.88 78 PRO B N 1
ATOM 1994 C CA . PRO B 1 78 ? 6.031 -18.828 -27.516 1 74.88 78 PRO B CA 1
ATOM 1995 C C . PRO B 1 78 ? 5.059 -19.688 -26.719 1 74.88 78 PRO B C 1
ATOM 1997 O O . PRO B 1 78 ? 3.863 -19.391 -26.656 1 74.88 78 PRO B O 1
ATOM 2000 N N . ARG B 1 79 ? 5.527 -20.703 -26.078 1 68.12 79 ARG B N 1
ATOM 2001 C CA . ARG B 1 79 ? 4.656 -21.547 -25.25 1 68.12 79 ARG B CA 1
ATOM 2002 C C . ARG B 1 79 ? 4.367 -20.875 -23.906 1 68.12 79 ARG B C 1
ATOM 2004 O O . ARG B 1 79 ? 3.328 -21.141 -23.297 1 68.12 79 ARG B O 1
ATOM 2011 N N . GLY B 1 80 ? 5.262 -19.906 -23.547 1 65.25 80 GLY B N 1
ATOM 2012 C CA . GLY B 1 80 ? 5.148 -19.266 -22.234 1 65.25 80 GLY B CA 1
ATOM 2013 C C . GLY B 1 80 ? 4.586 -17.859 -22.312 1 65.25 80 GLY B C 1
ATOM 2014 O O . GLY B 1 80 ? 4.5 -17.172 -21.297 1 65.25 80 GLY B O 1
ATOM 2015 N N . ARG B 1 81 ? 4.211 -17.516 -23.578 1 70.31 81 ARG B N 1
ATOM 2016 C CA . ARG B 1 81 ? 3.631 -16.188 -23.75 1 70.31 81 ARG B CA 1
ATOM 2017 C C . ARG B 1 81 ? 2.158 -16.172 -23.344 1 70.31 81 ARG B C 1
ATOM 2019 O O . ARG B 1 81 ? 1.28 -16.328 -24.203 1 70.31 81 ARG B O 1
ATOM 2026 N N . HIS B 1 82 ? 1.935 -16.078 -22.047 1 79.25 82 HIS B N 1
ATOM 2027 C CA . HIS B 1 82 ? 0.574 -15.984 -21.531 1 79.25 82 HIS B CA 1
ATOM 2028 C C . HIS B 1 82 ? 0.037 -14.562 -21.672 1 79.25 82 HIS B C 1
ATOM 2030 O O . HIS B 1 82 ? 0.671 -13.609 -21.203 1 79.25 82 HIS B O 1
ATOM 2036 N N . PRO B 1 83 ? -1.005 -14.391 -22.312 1 86.69 83 PRO B N 1
ATOM 2037 C CA . PRO B 1 83 ? -1.565 -13.055 -22.547 1 86.69 83 PRO B CA 1
ATOM 2038 C C . PRO B 1 83 ? -1.87 -12.312 -21.25 1 86.69 83 PRO B C 1
ATOM 2040 O O . PRO B 1 83 ? -1.989 -11.086 -21.25 1 86.69 83 PRO B O 1
ATOM 2043 N N . TYR B 1 84 ? -2 -13.047 -20.141 1 88.62 84 TYR B N 1
ATOM 2044 C CA . TYR B 1 84 ? -2.299 -12.367 -18.875 1 88.62 84 TYR B CA 1
ATOM 2045 C C . TYR B 1 84 ? -1.188 -11.391 -18.516 1 88.62 84 TYR B C 1
ATOM 2047 O O . TYR B 1 84 ? -1.438 -10.375 -17.859 1 88.62 84 TYR B O 1
ATOM 2055 N N . LEU B 1 85 ? 0.023 -11.625 -18.938 1 91.88 85 LEU B N 1
ATOM 2056 C CA . LEU B 1 85 ? 1.148 -10.742 -18.641 1 91.88 85 LEU B CA 1
ATOM 2057 C C . LEU B 1 85 ? 0.977 -9.391 -19.328 1 91.88 85 LEU B C 1
ATOM 2059 O O . LEU B 1 85 ? 1.22 -8.344 -18.719 1 91.88 85 LEU B O 1
ATOM 2063 N N . LEU B 1 86 ? 0.476 -9.484 -20.516 1 91.25 86 LEU B N 1
ATOM 2064 C CA . LEU B 1 86 ? 0.27 -8.25 -21.266 1 91.25 86 LEU B CA 1
ATOM 2065 C C . LEU B 1 86 ? -0.904 -7.461 -20.688 1 91.25 86 LEU B C 1
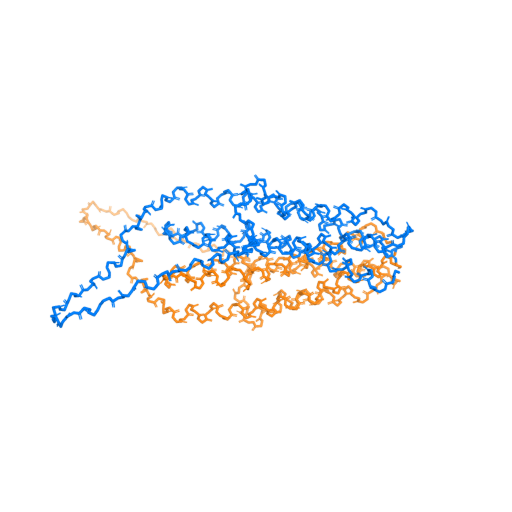ATOM 2067 O O . LEU B 1 86 ? -0.846 -6.23 -20.594 1 91.25 86 LEU B O 1
ATOM 2071 N N . TRP B 1 87 ? -1.878 -8.18 -20.344 1 93.25 87 TRP B N 1
ATOM 2072 C CA . TRP B 1 87 ? -3.047 -7.52 -19.766 1 93.25 87 TRP B CA 1
ATOM 2073 C C . TRP B 1 87 ? -2.703 -6.875 -18.422 1 93.25 87 TRP B C 1
ATOM 2075 O O . TRP B 1 87 ? -3.104 -5.742 -18.156 1 93.25 87 TRP B O 1
ATOM 2085 N N . THR B 1 88 ? -1.986 -7.543 -17.578 1 94.69 88 THR B N 1
ATOM 2086 C CA . THR B 1 88 ? -1.605 -7.004 -16.266 1 94.69 88 THR B CA 1
ATOM 2087 C C . THR B 1 88 ? -0.667 -5.812 -16.438 1 94.69 88 THR B C 1
ATOM 2089 O O . THR B 1 88 ? -0.756 -4.84 -15.68 1 94.69 88 THR B O 1
ATOM 2092 N N . ALA B 1 89 ? 0.199 -5.895 -17.406 1 95.44 89 ALA B N 1
ATOM 2093 C CA . ALA B 1 89 ? 1.085 -4.766 -17.688 1 95.44 89 ALA B CA 1
ATOM 2094 C C . ALA B 1 89 ? 0.291 -3.541 -18.125 1 95.44 89 ALA B C 1
ATOM 2096 O O . ALA B 1 89 ? 0.569 -2.424 -17.688 1 95.44 89 ALA B O 1
ATOM 2097 N N . LEU B 1 90 ? -0.687 -3.791 -18.953 1 94.75 90 LEU B N 1
ATOM 2098 C CA . LEU B 1 90 ? -1.522 -2.707 -19.453 1 94.75 90 LEU B CA 1
ATOM 2099 C C . LEU B 1 90 ? -2.322 -2.064 -18.328 1 94.75 90 LEU B C 1
ATOM 2101 O O . LEU B 1 90 ? -2.408 -0.838 -18.234 1 94.75 90 LEU B O 1
ATOM 2105 N N . VAL B 1 91 ? -2.828 -2.889 -17.5 1 95.5 91 VAL B N 1
ATOM 2106 C CA . VAL B 1 91 ? -3.625 -2.408 -16.375 1 95.5 91 VAL B CA 1
ATOM 2107 C C . VAL B 1 91 ? -2.748 -1.593 -15.422 1 95.5 91 VAL B C 1
ATOM 2109 O O . VAL B 1 91 ? -3.18 -0.562 -14.898 1 95.5 91 VAL B O 1
ATOM 2112 N N . SER B 1 92 ? -1.538 -2.078 -15.172 1 95.56 92 SER B N 1
ATOM 2113 C CA . SER B 1 92 ? -0.607 -1.333 -14.328 1 95.56 92 SER B CA 1
ATOM 2114 C C . SER B 1 92 ? -0.275 0.024 -14.945 1 95.56 92 SER B C 1
ATOM 2116 O O . SER B 1 92 ? -0.219 1.033 -14.234 1 95.56 92 SER B O 1
ATOM 2118 N N . PHE B 1 93 ? -0.129 0.044 -16.234 1 93.94 93 PHE B N 1
ATOM 2119 C CA . PHE B 1 93 ? 0.174 1.281 -16.938 1 93.94 93 PHE B CA 1
ATOM 2120 C C . PHE B 1 93 ? -1 2.25 -16.859 1 93.94 93 PHE B C 1
ATOM 2122 O O . PHE B 1 93 ? -0.815 3.439 -16.594 1 93.94 93 PHE B O 1
ATOM 2129 N N . ILE B 1 94 ? -2.137 1.764 -17.062 1 94.25 94 ILE B N 1
ATOM 2130 C CA . ILE B 1 94 ? -3.348 2.576 -17.016 1 94.25 94 ILE B CA 1
ATOM 2131 C C . ILE B 1 94 ? -3.568 3.102 -15.602 1 94.25 94 ILE B C 1
ATOM 2133 O O . ILE B 1 94 ? -3.904 4.273 -15.414 1 94.25 94 ILE B O 1
ATOM 2137 N N . GLY B 1 95 ? -3.361 2.236 -14.672 1 94.06 95 GLY B N 1
ATOM 2138 C CA . GLY B 1 95 ? -3.562 2.631 -13.289 1 94.06 95 GLY B CA 1
ATOM 2139 C C . GLY B 1 95 ? -2.557 3.66 -12.812 1 94.06 95 GLY B C 1
ATOM 2140 O O . GLY B 1 95 ? -2.869 4.484 -11.945 1 94.06 95 GLY B O 1
ATOM 2141 N N . GLY B 1 96 ? -1.343 3.598 -13.305 1 94.19 96 GLY B N 1
ATOM 2142 C CA . GLY B 1 96 ? -0.312 4.551 -12.93 1 94.19 96 GLY B CA 1
ATOM 2143 C C . GLY B 1 96 ? -0.274 5.773 -13.828 1 94.19 96 GLY B C 1
ATOM 2144 O O . GLY B 1 96 ? -0.865 6.809 -13.5 1 94.19 96 GLY B O 1
ATOM 2145 N N . GLN B 1 97 ? 0.221 5.617 -14.977 1 91.75 97 GLN B N 1
ATOM 2146 C CA . GLN B 1 97 ? 0.388 6.719 -15.922 1 91.75 97 GLN B CA 1
ATOM 2147 C C . GLN B 1 97 ? -0.955 7.156 -16.5 1 91.75 97 GLN B C 1
ATOM 2149 O O . GLN B 1 97 ? -1.184 8.352 -16.703 1 91.75 97 GLN B O 1
ATOM 2154 N N . GLY B 1 98 ? -1.814 6.238 -16.781 1 90.88 98 GLY B N 1
ATOM 2155 C CA . GLY B 1 98 ? -3.09 6.551 -17.391 1 90.88 98 GLY B CA 1
ATOM 2156 C C . GLY B 1 98 ? -3.986 7.41 -16.531 1 90.88 98 GLY B C 1
ATOM 2157 O O . GLY B 1 98 ? -4.469 8.453 -16.969 1 90.88 98 GLY B O 1
ATOM 2158 N N . VAL B 1 99 ? -4.16 6.934 -15.359 1 90.25 99 VAL B N 1
ATOM 2159 C CA . VAL B 1 99 ? -5.023 7.656 -14.43 1 90.25 99 VAL B CA 1
ATOM 2160 C C . VAL B 1 99 ? -4.422 9.023 -14.117 1 90.25 99 VAL B C 1
ATOM 2162 O O . VAL B 1 99 ? -5.145 10.023 -14.023 1 90.25 99 VAL B O 1
ATOM 2165 N N . GLU B 1 100 ? -3.115 9.078 -13.969 1 88.06 100 GLU B N 1
ATOM 2166 C CA . GLU B 1 100 ? -2.451 10.352 -13.711 1 88.06 100 GLU B CA 1
ATOM 2167 C C . GLU B 1 100 ? -2.627 11.312 -14.883 1 88.06 100 GLU B C 1
ATOM 2169 O O . GLU B 1 100 ? -2.902 12.5 -14.688 1 88.06 100 GLU B O 1
ATOM 2174 N N . TYR B 1 101 ? -2.51 10.82 -16.031 1 86.5 101 TYR B N 1
ATOM 2175 C CA . TYR B 1 101 ? -2.662 11.633 -17.219 1 86.5 101 TYR B CA 1
ATOM 2176 C C . TYR B 1 101 ? -4.102 12.102 -17.391 1 86.5 101 TYR B C 1
ATOM 2178 O O . TYR B 1 101 ? -4.352 13.258 -17.75 1 86.5 101 TYR B O 1
ATOM 2186 N N . TRP B 1 102 ? -5.008 11.312 -17.188 1 85.62 102 TRP B N 1
ATOM 2187 C CA . TRP B 1 102 ? -6.426 11.602 -17.391 1 85.62 102 TRP B CA 1
ATOM 2188 C C . TRP B 1 102 ? -6.906 12.664 -16.406 1 85.62 102 TRP B C 1
ATOM 2190 O O . TRP B 1 102 ? -7.625 13.594 -16.781 1 85.62 102 TRP B O 1
ATOM 2200 N N . PHE B 1 103 ? -6.477 12.625 -15.133 1 83.81 103 PHE B N 1
ATOM 2201 C CA . PHE B 1 103 ? -7.012 13.516 -14.109 1 83.81 103 PHE B CA 1
ATOM 2202 C C . PHE B 1 103 ? -6.109 14.734 -13.93 1 83.81 103 PHE B C 1
ATOM 2204 O O . PHE B 1 103 ? -6.594 15.844 -13.695 1 83.81 103 PHE B O 1
ATOM 2211 N N . ASN B 1 104 ? -4.762 14.625 -13.961 1 78.75 104 ASN B N 1
ATOM 2212 C CA . ASN B 1 104 ? -3.846 15.719 -13.648 1 78.75 104 ASN B CA 1
ATOM 2213 C C . ASN B 1 104 ? -3.086 16.188 -14.883 1 78.75 104 ASN B C 1
ATOM 2215 O O . ASN B 1 104 ? -2.408 17.219 -14.852 1 78.75 104 ASN B O 1
ATOM 2219 N N . GLY B 1 105 ? -3.309 15.539 -15.953 1 76.12 105 GLY B N 1
ATOM 2220 C CA . GLY B 1 105 ? -2.553 15.906 -17.141 1 76.12 105 GLY B CA 1
ATOM 2221 C C . GLY B 1 105 ? -1.082 15.555 -17.047 1 76.12 105 GLY B C 1
ATOM 2222 O O . GLY B 1 105 ? -0.704 14.648 -16.297 1 76.12 105 GLY B O 1
ATOM 2223 N N . LEU B 1 106 ? -0.207 16.156 -17.797 1 70.31 106 LEU B N 1
ATOM 2224 C CA . LEU B 1 106 ? 1.218 15.859 -17.859 1 70.31 106 LEU B CA 1
ATOM 2225 C C . LEU B 1 106 ? 2.004 16.719 -16.875 1 70.31 106 LEU B C 1
ATOM 2227 O O . LEU B 1 106 ? 3.221 16.562 -16.75 1 70.31 106 LEU B O 1
ATOM 2231 N N . SER B 1 107 ? 1.318 17.5 -16.156 1 63.53 107 SER B N 1
ATOM 2232 C CA . SER B 1 107 ? 1.996 18.484 -15.328 1 63.53 107 SER B CA 1
ATOM 2233 C C . SER B 1 107 ? 2.75 17.828 -14.18 1 63.53 107 SER B C 1
ATOM 2235 O O . SER B 1 107 ? 3.779 18.328 -13.727 1 63.53 107 SER B O 1
ATOM 2237 N N . ARG B 1 108 ? 2.271 16.641 -13.719 1 62.38 108 ARG B N 1
ATOM 2238 C CA . ARG B 1 108 ? 2.889 16.031 -12.547 1 62.38 108 ARG B CA 1
ATOM 2239 C C . ARG B 1 108 ? 3.889 14.953 -12.961 1 62.38 108 ARG B C 1
ATOM 2241 O O . ARG B 1 108 ? 4.5 14.305 -12.109 1 62.38 108 ARG B O 1
ATOM 2248 N N . PHE B 1 109 ? 3.941 14.797 -14.203 1 63.47 109 PHE B N 1
ATOM 2249 C CA . PHE B 1 109 ? 4.918 13.812 -14.648 1 63.47 109 PHE B CA 1
ATOM 2250 C C . PHE B 1 109 ? 6.34 14.328 -14.438 1 63.47 109 PHE B C 1
ATOM 2252 O O . PHE B 1 109 ? 6.594 15.523 -14.555 1 63.47 109 PHE B O 1
ATOM 2259 N N . PRO B 1 110 ? 7.09 13.531 -13.641 1 55.22 110 PRO B N 1
ATOM 2260 C CA . PRO B 1 110 ? 8.453 14 -13.414 1 55.22 110 PRO B CA 1
ATOM 2261 C C . PRO B 1 110 ? 9.117 14.539 -14.68 1 55.22 110 PRO B C 1
ATOM 2263 O O . PRO B 1 110 ? 8.984 13.938 -15.75 1 55.22 110 PRO B O 1
ATOM 2266 N N . SER B 1 111 ? 9.008 15.852 -14.914 1 48.88 111 SER B N 1
ATOM 2267 C CA . SER B 1 111 ? 9.797 16.438 -16 1 48.88 111 SER B CA 1
ATOM 2268 C C . SER B 1 111 ? 11.164 15.773 -16.109 1 48.88 111 SER B C 1
ATOM 2270 O O . SER B 1 111 ? 11.898 15.703 -15.117 1 48.88 111 SER B O 1
ATOM 2272 N N . TRP B 1 112 ? 11.219 14.633 -16.828 1 45.03 112 TRP B N 1
ATOM 2273 C CA . TRP B 1 112 ? 12.609 14.344 -17.156 1 45.03 112 TRP B CA 1
ATOM 2274 C C . TRP B 1 112 ? 13.375 15.633 -17.469 1 45.03 112 TRP B C 1
ATOM 2276 O O . TRP B 1 112 ? 13.148 16.25 -18.516 1 45.03 112 TRP B O 1
ATOM 2286 N N . GLY B 1 113 ? 13.164 16.547 -16.812 1 37.06 113 GLY B N 1
ATOM 2287 C CA . GLY B 1 113 ? 13.93 17.766 -17.031 1 37.06 113 GLY B CA 1
ATOM 2288 C C . GLY B 1 113 ? 15.359 17.5 -17.453 1 37.06 113 GLY B C 1
ATOM 2289 O O . GLY B 1 113 ? 16.172 17.047 -16.656 1 37.06 113 GLY B O 1
ATOM 2290 N N . ILE B 1 114 ? 15.57 16.922 -18.688 1 35.84 114 ILE B N 1
ATOM 2291 C CA . ILE B 1 114 ? 16.812 17.422 -19.281 1 35.84 114 ILE B CA 1
ATOM 2292 C C . ILE B 1 114 ? 16.922 18.922 -19.062 1 35.84 114 ILE B C 1
ATOM 2294 O O . ILE B 1 114 ? 16.172 19.703 -19.641 1 35.84 114 ILE B O 1
ATOM 2298 N N . SER B 1 115 ? 16.859 19.359 -17.859 1 33.59 115 SER B N 1
ATOM 2299 C CA . SER B 1 115 ? 17.375 20.703 -17.656 1 33.59 115 SER B CA 1
ATOM 2300 C C . SER B 1 115 ? 18.484 21.016 -18.656 1 33.59 115 SER B C 1
ATOM 2302 O O . SER B 1 115 ? 19.578 20.438 -18.594 1 33.59 115 SER B O 1
ATOM 2304 N N . SER B 1 116 ? 18.172 21.031 -19.875 1 28.8 116 SER B N 1
ATOM 2305 C CA . SER B 1 116 ? 19.094 21.891 -20.594 1 28.8 116 SER B CA 1
ATOM 2306 C C . SER B 1 116 ? 19.359 23.188 -19.844 1 28.8 116 SER B C 1
ATOM 2308 O O . SER B 1 116 ? 18.469 24.047 -19.75 1 28.8 116 SER B O 1
ATOM 2310 N N . ARG B 1 117 ? 19.969 23.078 -18.719 1 32.94 117 ARG B N 1
ATOM 2311 C CA . ARG B 1 117 ? 20.688 24.203 -18.156 1 32.94 117 ARG B CA 1
ATOM 2312 C C . ARG B 1 117 ? 21.219 25.109 -19.266 1 32.94 117 ARG B C 1
ATOM 2314 O O . ARG B 1 117 ? 22.156 24.734 -19.984 1 32.94 117 ARG B O 1
ATOM 2321 N N . SER B 1 118 ? 20.453 25.547 -20.141 1 28.41 118 SER B N 1
ATOM 2322 C CA . SER B 1 118 ? 21.016 26.688 -20.875 1 28.41 118 SER B CA 1
ATOM 2323 C C . SER B 1 118 ? 21.891 27.547 -19.969 1 28.41 118 SER B C 1
ATOM 2325 O O . SER B 1 118 ? 21.484 27.875 -18.844 1 28.41 118 SER B O 1
ATOM 2327 N N . SER B 1 119 ? 23.203 27.422 -20.094 1 31.67 119 SER B N 1
ATOM 2328 C CA . SER B 1 119 ? 24.312 28.281 -19.703 1 31.67 119 SER B CA 1
ATOM 2329 C C . SER B 1 119 ? 23.906 29.75 -19.797 1 31.67 119 SER B C 1
ATOM 2331 O O . SER B 1 119 ? 23.875 30.328 -20.891 1 31.67 119 SER B O 1
ATOM 2333 N N . GLY B 1 120 ? 22.781 30 -19.594 1 25.27 120 GLY B N 1
ATOM 2334 C CA . GLY B 1 120 ? 22.688 31.453 -19.625 1 25.27 120 GLY B CA 1
ATOM 2335 C C . GLY B 1 120 ? 23.828 32.156 -18.891 1 25.27 120 GLY B C 1
ATOM 2336 O O . GLY B 1 120 ? 24.156 31.75 -17.766 1 25.27 120 GLY B O 1
ATOM 2337 N N . HIS B 1 121 ? 24.797 32.531 -19.672 1 29.05 121 HIS B N 1
ATOM 2338 C CA . HIS B 1 121 ? 25.828 33.531 -19.359 1 29.05 121 HIS B CA 1
ATOM 2339 C C . HIS B 1 121 ? 25.312 34.594 -18.438 1 29.05 121 HIS B C 1
ATOM 2341 O O . HIS B 1 121 ? 24.438 35.406 -18.828 1 29.05 121 HIS B O 1
ATOM 2347 N N . VAL B 1 122 ? 24.906 34.219 -17.375 1 27.97 122 VAL B N 1
ATOM 2348 C CA . VAL B 1 122 ? 24.719 35.281 -16.422 1 27.97 122 VAL B CA 1
ATOM 2349 C C . VAL B 1 122 ? 25.906 36.25 -16.5 1 27.97 122 VAL B C 1
ATOM 2351 O O . VAL B 1 122 ? 27.062 35.844 -16.344 1 27.97 122 VAL B O 1
ATOM 2354 N N . LYS B 1 123 ? 25.844 37.062 -17.562 1 28.73 123 LYS B N 1
ATOM 2355 C CA . LYS B 1 123 ? 26.719 38.25 -17.578 1 28.73 123 LYS B CA 1
ATOM 2356 C C . LYS B 1 123 ? 26.922 38.781 -16.156 1 28.73 123 LYS B C 1
ATOM 2358 O O . LYS B 1 123 ? 25.969 39.031 -15.438 1 28.73 123 LYS B O 1
ATOM 2363 N N . ALA B 1 124 ? 28.031 38.375 -15.625 1 30.09 124 ALA B N 1
ATOM 2364 C CA . ALA B 1 124 ? 28.688 38.875 -14.43 1 30.09 124 ALA B CA 1
ATOM 2365 C C . ALA B 1 124 ? 28.547 40.406 -14.352 1 30.09 124 ALA B C 1
ATOM 2367 O O . ALA B 1 124 ? 29.203 41.125 -15.094 1 30.09 124 ALA B O 1
ATOM 2368 N N . SER B 1 125 ? 27.359 40.938 -14.625 1 25.86 125 SER B N 1
ATOM 2369 C CA . SER B 1 125 ? 27.391 42.375 -14.453 1 25.86 125 SER B CA 1
ATOM 2370 C C . SER B 1 125 ? 28.203 42.781 -13.219 1 25.86 125 SER B C 1
ATOM 2372 O O . SER B 1 125 ? 28.031 42.188 -12.148 1 25.86 125 SER B O 1
ATOM 2374 N N . ARG B 1 126 ? 29.344 43.344 -13.508 1 31.25 126 ARG B N 1
ATOM 2375 C CA . ARG B 1 126 ? 30.312 44 -12.609 1 31.25 126 ARG B CA 1
ATOM 2376 C C . ARG B 1 126 ? 29.594 44.781 -11.523 1 31.25 126 ARG B C 1
ATOM 2378 O O . ARG B 1 126 ? 28.812 45.688 -11.828 1 31.25 126 ARG B O 1
ATOM 2385 N N . VAL B 1 127 ? 29.25 44.125 -10.43 1 30.45 127 VAL B N 1
ATOM 2386 C CA . VAL B 1 127 ? 28.875 44.844 -9.227 1 30.45 127 VAL B CA 1
ATOM 2387 C C . VAL B 1 127 ? 29.828 46.031 -9.016 1 30.45 127 VAL B C 1
ATOM 2389 O O . VAL B 1 127 ? 31.031 45.812 -8.844 1 30.45 127 VAL B O 1
ATOM 2392 N N . VAL B 1 128 ? 29.734 46.969 -9.883 1 28.55 128 VAL B N 1
ATOM 2393 C CA . VAL B 1 128 ? 30.438 48.219 -9.555 1 28.55 128 VAL B CA 1
ATOM 2394 C C . VAL B 1 128 ? 30.391 48.469 -8.047 1 28.55 128 VAL B C 1
ATOM 2396 O O . VAL B 1 128 ? 29.484 47.969 -7.363 1 28.55 128 VAL B O 1
ATOM 2399 N N . SER B 1 129 ? 31.484 48.969 -7.594 1 27.53 129 SER B N 1
ATOM 2400 C CA . SER B 1 129 ? 31.953 49.406 -6.281 1 27.53 129 SER B CA 1
ATOM 2401 C C . SER B 1 129 ? 30.938 50.281 -5.574 1 27.53 129 SER B C 1
ATOM 2403 O O . SER B 1 129 ? 30.609 51.375 -6.059 1 27.53 129 SER B O 1
ATOM 2405 N N . PRO B 1 130 ? 29.812 49.75 -5.047 1 27.56 130 PRO B N 1
ATOM 2406 C CA . PRO B 1 130 ? 28.969 50.688 -4.328 1 27.56 130 PRO B CA 1
ATOM 2407 C C . PRO B 1 130 ? 29.766 51.594 -3.377 1 27.56 130 PRO B C 1
ATOM 2409 O O . PRO B 1 130 ? 30.719 51.125 -2.746 1 27.56 130 PRO B O 1
ATOM 2412 N N . SER B 1 131 ? 30.125 52.812 -3.672 1 28.53 131 SER B N 1
ATOM 2413 C CA . SER B 1 131 ? 30.438 53.906 -2.77 1 28.53 131 SER B CA 1
ATOM 2414 C C . SER B 1 131 ? 29.641 53.812 -1.479 1 28.53 131 SER B C 1
ATOM 2416 O O . SER B 1 131 ? 28.516 53.281 -1.472 1 28.53 131 SER B O 1
ATOM 2418 N N . ALA B 1 132 ? 30.25 54.219 -0.213 1 29.56 132 ALA B N 1
ATOM 2419 C CA . ALA B 1 132 ? 30.156 54.094 1.237 1 29.56 132 ALA B CA 1
ATOM 2420 C C . ALA B 1 132 ? 28.781 54.5 1.746 1 29.56 132 ALA B C 1
ATOM 2422 O O . ALA B 1 132 ? 28.453 54.312 2.916 1 29.56 132 ALA B O 1
ATOM 2423 N N . SER B 1 133 ? 28.25 55.562 1.144 1 28.22 133 SER B N 1
ATOM 2424 C CA . SER B 1 133 ? 27.5 56.312 2.141 1 28.22 133 SER B CA 1
ATOM 2425 C C . SER B 1 133 ? 26.219 55.594 2.547 1 28.22 133 SER B C 1
ATOM 2427 O O . SER B 1 133 ? 25.5 56.062 3.43 1 28.22 133 SER B O 1
ATOM 2429 N N . ASP B 1 134 ? 25.625 54.781 1.678 1 24.38 134 ASP B N 1
ATOM 2430 C CA . ASP B 1 134 ? 24.172 54.906 1.759 1 24.38 134 ASP B CA 1
ATOM 2431 C C . ASP B 1 134 ? 23.656 54.344 3.078 1 24.38 134 ASP B C 1
ATOM 2433 O O . ASP B 1 134 ? 24.312 53.5 3.707 1 24.38 134 ASP B O 1
ATOM 2437 N N . GLU B 1 135 ? 22.328 54.812 3.592 1 28 135 GLU B N 1
ATOM 2438 C CA . GLU B 1 135 ? 21.266 54.719 4.582 1 28 135 GLU B CA 1
ATOM 2439 C C . GLU B 1 135 ? 20.781 53.281 4.754 1 28 135 GLU B C 1
ATOM 2441 O O . GLU B 1 135 ? 20.812 52.5 3.803 1 28 135 GLU B O 1
ATOM 2446 N N . SER B 1 136 ? 20.766 52.75 6.02 1 27.16 136 SER B N 1
ATOM 2447 C CA . SER B 1 136 ? 20.375 51.594 6.773 1 27.16 136 SER B CA 1
ATOM 2448 C C . SER B 1 136 ? 19.047 51.031 6.277 1 27.16 136 SER B C 1
ATOM 2450 O O . SER B 1 136 ? 17.984 51.438 6.758 1 27.16 136 SER B O 1
ATOM 2452 N N . SER B 1 137 ? 18.734 50.969 4.941 1 26.08 137 SER B N 1
ATOM 2453 C CA . SER B 1 137 ? 17.422 50.438 4.605 1 26.08 137 SER B CA 1
ATOM 2454 C C . SER B 1 137 ? 17.203 49.062 5.191 1 26.08 137 SER B C 1
ATOM 2456 O O . SER B 1 137 ? 17.938 48.125 4.871 1 26.08 137 SER B O 1
ATOM 2458 N N . TYR B 1 138 ? 16.875 49 6.453 1 24.86 138 TYR B N 1
ATOM 2459 C CA . TYR B 1 138 ? 16.312 47.844 7.121 1 24.86 138 TYR B CA 1
ATOM 2460 C C . TYR B 1 138 ? 15.367 47.062 6.191 1 24.86 138 TYR B C 1
ATOM 2462 O O . TYR B 1 138 ? 14.406 47.656 5.668 1 24.86 138 TYR B O 1
ATOM 2470 N N . ILE B 1 139 ? 15.859 46.469 5.164 1 30.42 139 ILE B N 1
ATOM 2471 C CA . ILE B 1 139 ? 15.023 45.562 4.383 1 30.42 139 ILE B CA 1
ATOM 2472 C C . ILE B 1 139 ? 14.18 44.688 5.32 1 30.42 139 ILE B C 1
ATOM 2474 O O . ILE B 1 139 ? 14.719 43.875 6.074 1 30.42 139 ILE B O 1
ATOM 2478 N N . GLU B 1 140 ? 13.117 45.281 5.906 1 29.44 140 GLU B N 1
ATOM 2479 C CA . GLU B 1 140 ? 12.055 44.5 6.504 1 29.44 140 GLU B CA 1
ATOM 2480 C C . GLU B 1 140 ? 11.727 43.281 5.641 1 29.44 140 GLU B C 1
ATOM 2482 O O . GLU B 1 140 ? 11.297 43.438 4.492 1 29.44 140 GLU B O 1
ATOM 2487 N N . VAL B 1 141 ? 12.562 42.406 5.543 1 31.75 141 VAL B N 1
ATOM 2488 C CA . VAL B 1 141 ? 12.141 41.094 5.051 1 31.75 141 VAL B CA 1
ATOM 2489 C C . VAL B 1 141 ? 10.711 40.812 5.496 1 31.75 141 VAL B C 1
ATOM 2491 O O . VAL B 1 141 ? 10.453 40.625 6.688 1 31.75 141 VAL B O 1
ATOM 2494 N N . GLU B 1 142 ? 9.734 41.562 4.941 1 29.61 142 GLU B N 1
ATOM 2495 C CA . GLU B 1 142 ? 8.328 41.188 5.055 1 29.61 142 GLU B CA 1
ATOM 2496 C C . GLU B 1 142 ? 8.164 39.688 4.973 1 29.61 142 GLU B C 1
ATOM 2498 O O . GLU B 1 142 ? 8.617 39.031 4.012 1 29.61 142 GLU B O 1
ATOM 2503 N N . SER B 1 143 ? 8.484 38.938 5.965 1 32.56 143 SER B N 1
ATOM 2504 C CA . SER B 1 143 ? 7.879 37.625 6.172 1 32.56 143 SER B CA 1
ATOM 2505 C C . SER B 1 143 ? 6.566 37.5 5.41 1 32.56 143 SER B C 1
ATOM 2507 O O . SER B 1 143 ? 5.617 38.25 5.668 1 32.56 143 SER B O 1
ATOM 2509 N N . ASP B 1 144 ? 6.578 37.469 4.09 1 33.97 144 ASP B N 1
ATOM 2510 C CA . ASP B 1 144 ? 5.395 37.125 3.311 1 33.97 144 ASP B CA 1
ATOM 2511 C C . ASP B 1 144 ? 4.477 36.188 4.102 1 33.97 144 ASP B C 1
ATOM 2513 O O . ASP B 1 144 ? 4.473 34.969 3.877 1 33.97 144 ASP B O 1
ATOM 2517 N N . SER B 1 145 ? 4.492 35.969 5.34 1 35.91 145 SER B N 1
ATOM 2518 C CA . SER B 1 145 ? 3.35 35.625 6.18 1 35.91 145 SER B CA 1
ATOM 2519 C C . SER B 1 145 ? 2.049 36.188 5.594 1 35.91 145 SER B C 1
ATOM 2521 O O . SER B 1 145 ? 0.96 35.781 6.016 1 35.91 145 SER B O 1
ATOM 2523 N N . SER B 1 146 ? 2.006 37.406 5.055 1 36.22 146 SER B N 1
ATOM 2524 C CA . SER B 1 146 ? 0.787 38.062 4.617 1 36.22 146 SER B CA 1
ATOM 2525 C C . SER B 1 146 ? 0.141 37.344 3.447 1 36.22 146 SER B C 1
ATOM 2527 O O . SER B 1 146 ? -1.018 37.594 3.111 1 36.22 146 SER B O 1
ATOM 2529 N N . GLU B 1 147 ? 0.955 37.125 2.352 1 36.69 147 GLU B N 1
ATOM 2530 C CA . GLU B 1 147 ? 0.174 36.469 1.309 1 36.69 147 GLU B CA 1
ATOM 2531 C C . 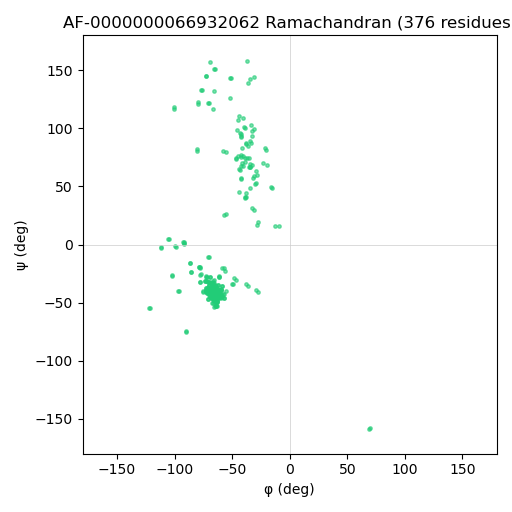GLU B 1 147 ? -0.443 35.156 1.817 1 36.69 147 GLU B C 1
ATOM 2533 O O . GLU B 1 147 ? 0.206 34.094 1.808 1 36.69 147 GLU B O 1
ATOM 2538 N N . ASP B 1 148 ? -0.705 34.875 3.01 1 41.66 148 ASP B N 1
ATOM 2539 C CA . ASP B 1 148 ? -1.914 34.188 3.443 1 41.66 148 ASP B CA 1
ATOM 2540 C C . ASP B 1 148 ? -2.92 34.062 2.301 1 41.66 148 ASP B C 1
ATOM 2542 O O . ASP B 1 148 ? -3.775 34.938 2.127 1 41.66 148 ASP B O 1
ATOM 2546 N N . ASN B 1 149 ? -2.555 34.25 1.096 1 44.38 149 ASN B N 1
ATOM 2547 C CA . ASN B 1 149 ? -3.588 33.906 0.127 1 44.38 149 ASN B CA 1
ATOM 2548 C C . ASN B 1 149 ? -4.621 32.969 0.73 1 44.38 149 ASN B C 1
ATOM 2550 O O . ASN B 1 149 ? -4.27 31.906 1.255 1 44.38 149 ASN B O 1
ATOM 2554 N N . GLN B 1 150 ? -5.527 33.406 1.424 1 52.38 150 GLN B N 1
ATOM 2555 C CA . GLN B 1 150 ? -6.734 32.812 1.972 1 52.38 150 GLN B CA 1
ATOM 2556 C C . GLN B 1 150 ? -7.043 31.484 1.286 1 52.38 150 GLN B C 1
ATOM 2558 O O . GLN B 1 150 ? -7.605 31.453 0.189 1 52.38 150 GLN B O 1
ATOM 2563 N N . VAL B 1 151 ? -5.973 30.578 1.177 1 65.31 151 VAL B N 1
ATOM 2564 C CA . VAL B 1 151 ? -6.355 29.266 0.653 1 65.31 151 VAL B CA 1
ATOM 2565 C C . VAL B 1 151 ? -7.77 28.922 1.117 1 65.31 151 VAL B C 1
ATOM 2567 O O . VAL B 1 151 ? -8.078 29 2.309 1 65.31 151 VAL B O 1
ATOM 2570 N N . ASN B 1 152 ? -8.695 29.422 0.249 1 78.44 152 ASN B N 1
ATOM 2571 C CA . ASN B 1 152 ? -10.094 29.062 0.462 1 78.44 152 ASN B CA 1
ATOM 2572 C C . ASN B 1 152 ? -10.234 27.609 0.91 1 78.44 152 ASN B C 1
ATOM 2574 O O . ASN B 1 152 ? -9.828 26.703 0.196 1 78.44 152 ASN B O 1
ATOM 2578 N N . GLY B 1 153 ? -10.406 27.516 2.213 1 81 153 GLY B N 1
ATOM 2579 C CA . GLY B 1 153 ? -10.664 26.203 2.762 1 81 153 GLY B CA 1
ATOM 2580 C C . GLY B 1 153 ? -11.523 25.328 1.859 1 81 153 GLY 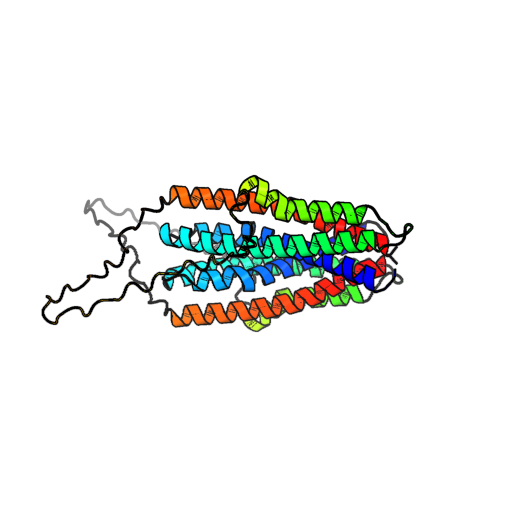B C 1
ATOM 2581 O O . GLY B 1 153 ? -11.289 24.141 1.726 1 81 153 GLY B O 1
ATOM 2582 N N . GLU B 1 154 ? -12.469 25.969 1.171 1 86.5 154 GLU B N 1
ATOM 2583 C CA . GLU B 1 154 ? -13.359 25.234 0.287 1 86.5 154 GLU B CA 1
ATOM 2584 C C . GLU B 1 154 ? -12.602 24.672 -0.913 1 86.5 154 GLU B C 1
ATOM 2586 O O . GLU B 1 154 ? -12.844 23.531 -1.332 1 86.5 154 GLU B O 1
ATOM 2591 N N . LYS B 1 155 ? -11.656 25.391 -1.399 1 88.19 155 LYS B N 1
ATOM 2592 C CA . LYS B 1 155 ? -10.875 24.938 -2.539 1 88.19 155 LYS B CA 1
ATOM 2593 C C . LYS B 1 155 ? -9.984 23.75 -2.154 1 88.19 155 LYS B C 1
ATOM 2595 O O . LYS B 1 155 ? -9.859 22.797 -2.914 1 88.19 155 LYS B O 1
ATOM 2600 N N . VAL B 1 156 ? -9.391 23.875 -0.972 1 89.19 156 VAL B N 1
ATOM 2601 C CA . VAL B 1 156 ? -8.516 22.797 -0.504 1 89.19 156 VAL B CA 1
ATOM 2602 C C . VAL B 1 156 ? -9.336 21.531 -0.274 1 89.19 156 VAL B C 1
ATOM 2604 O O . VAL B 1 156 ? -8.891 20.438 -0.601 1 89.19 156 VAL B O 1
ATOM 2607 N N . GLU B 1 157 ? -10.555 21.734 0.215 1 89.69 157 GLU B N 1
ATOM 2608 C CA . GLU B 1 157 ? -11.43 20.594 0.441 1 89.69 157 GLU B CA 1
ATOM 2609 C C . GLU B 1 157 ? -11.852 19.953 -0.878 1 89.69 157 GLU B C 1
ATOM 2611 O O . GLU B 1 157 ? -11.906 18.719 -0.984 1 89.69 157 GLU B O 1
ATOM 2616 N N . LEU B 1 158 ? -12.078 20.766 -1.852 1 90 158 LEU B N 1
ATOM 2617 C CA . LEU B 1 158 ? -12.461 20.234 -3.156 1 90 158 LEU B CA 1
ATOM 2618 C C . LEU B 1 158 ? -11.305 19.484 -3.799 1 90 158 LEU B C 1
ATOM 2620 O O . LEU B 1 158 ? -11.508 18.438 -4.422 1 90 158 LEU B O 1
ATOM 2624 N N . GLU B 1 159 ? -10.148 19.969 -3.65 1 89.94 159 GLU B N 1
ATOM 2625 C CA . GLU B 1 159 ? -8.969 19.281 -4.188 1 89.94 159 GLU B CA 1
ATOM 2626 C C . GLU B 1 159 ? -8.742 17.953 -3.49 1 89.94 159 GLU B C 1
ATOM 2628 O O . GLU B 1 159 ? -8.328 16.969 -4.125 1 89.94 159 GLU B O 1
ATOM 2633 N N . MET B 1 160 ? -8.953 17.953 -2.219 1 91.25 160 MET B N 1
ATOM 2634 C CA . MET B 1 160 ? -8.781 16.719 -1.457 1 91.25 160 MET B CA 1
ATOM 2635 C C . MET B 1 160 ? -9.797 15.672 -1.885 1 91.25 160 MET B C 1
ATOM 2637 O O . MET B 1 160 ? -9.461 14.492 -2.027 1 91.25 160 MET B O 1
ATOM 2641 N N . VAL B 1 161 ? -11.008 16.094 -2.104 1 92 161 VAL B N 1
ATOM 2642 C CA . VAL B 1 161 ? -12.055 15.18 -2.535 1 92 161 VAL B CA 1
ATOM 2643 C C . VAL B 1 161 ? -11.742 14.656 -3.932 1 92 161 VAL B C 1
ATOM 2645 O O . VAL B 1 161 ? -11.938 13.469 -4.215 1 92 161 VAL B O 1
ATOM 2648 N N . ARG B 1 162 ? -11.242 15.477 -4.711 1 91.5 162 ARG B N 1
ATOM 2649 C CA . ARG B 1 162 ? -10.859 15.07 -6.062 1 91.5 162 ARG B CA 1
ATOM 2650 C C . ARG B 1 162 ? -9.719 14.07 -6.035 1 91.5 162 ARG B C 1
ATOM 2652 O O . ARG B 1 162 ? -9.766 13.047 -6.727 1 91.5 162 ARG B O 1
ATOM 2659 N N . GLU B 1 163 ? -8.719 14.438 -5.254 1 92.06 163 GLU B N 1
ATOM 2660 C CA . GLU B 1 163 ? -7.586 13.531 -5.137 1 92.06 163 GLU B CA 1
ATOM 2661 C C . GLU B 1 163 ? -8.016 12.172 -4.594 1 92.06 163 GLU B C 1
ATOM 2663 O O . GLU B 1 163 ? -7.512 11.133 -5.023 1 92.06 163 GLU B O 1
ATOM 2668 N N . ARG B 1 164 ? -8.922 12.18 -3.646 1 93.5 164 ARG B N 1
ATOM 2669 C CA . ARG B 1 164 ? -9.422 10.938 -3.078 1 93.5 164 ARG B CA 1
ATOM 2670 C C . ARG B 1 164 ? -10.141 10.102 -4.133 1 93.5 164 ARG B C 1
ATOM 2672 O O . ARG B 1 164 ? -9.977 8.875 -4.176 1 93.5 164 ARG B O 1
ATOM 2679 N N . LYS B 1 165 ? -10.852 10.734 -4.992 1 93.5 165 LYS B N 1
ATOM 2680 C CA . LYS B 1 165 ? -11.539 10.031 -6.07 1 93.5 165 LYS B CA 1
ATOM 2681 C C . LYS B 1 165 ? -10.539 9.43 -7.059 1 93.5 165 LYS B C 1
ATOM 2683 O O . LYS B 1 165 ? -10.734 8.312 -7.535 1 93.5 165 LYS B O 1
ATOM 2688 N N . VAL B 1 166 ? -9.555 10.164 -7.352 1 92.94 166 VAL B N 1
ATOM 2689 C CA . VAL B 1 166 ? -8.523 9.695 -8.273 1 92.94 166 VAL B CA 1
ATOM 2690 C C . VAL B 1 166 ? -7.848 8.445 -7.703 1 92.94 166 VAL B C 1
ATOM 2692 O O . VAL B 1 166 ? -7.676 7.453 -8.406 1 92.94 166 VAL B O 1
ATOM 2695 N N . GLN B 1 167 ? -7.531 8.523 -6.418 1 94.19 167 GLN B N 1
ATOM 2696 C CA . GLN B 1 167 ? -6.848 7.398 -5.789 1 94.19 167 GLN B CA 1
ATOM 2697 C C . GLN B 1 167 ? -7.785 6.203 -5.637 1 94.19 167 GLN B C 1
ATOM 2699 O O . GLN B 1 167 ? -7.344 5.051 -5.711 1 94.19 167 GLN B O 1
ATOM 2704 N N . LYS B 1 168 ? -9.047 6.461 -5.441 1 94.75 168 LYS B N 1
ATOM 2705 C CA . LYS B 1 168 ? -10.031 5.383 -5.375 1 94.75 168 LYS B CA 1
ATOM 2706 C C . LYS B 1 168 ? -10.125 4.641 -6.707 1 94.75 168 LYS B C 1
ATOM 2708 O O . LYS B 1 168 ? -10.102 3.408 -6.738 1 94.75 168 LYS B O 1
ATOM 2713 N N . VAL B 1 169 ? -10.203 5.383 -7.766 1 94.62 169 VAL B N 1
ATOM 2714 C CA . VAL B 1 169 ? -10.273 4.793 -9.102 1 94.62 169 VAL B CA 1
ATOM 2715 C C . VAL B 1 169 ? -8.992 4.016 -9.383 1 94.62 169 VAL B C 1
ATOM 2717 O O . VAL B 1 169 ? -9.039 2.883 -9.875 1 94.62 169 VAL B O 1
ATOM 2720 N N . ARG B 1 170 ? -7.926 4.59 -9.016 1 95.31 170 ARG B N 1
ATOM 2721 C CA . ARG B 1 170 ? -6.637 3.938 -9.219 1 95.31 170 ARG B CA 1
ATOM 2722 C C . ARG B 1 170 ? -6.547 2.645 -8.414 1 95.31 170 ARG B C 1
ATOM 2724 O O . ARG B 1 170 ? -6.043 1.634 -8.914 1 95.31 170 ARG B O 1
ATOM 2731 N N . SER B 1 171 ? -6.957 2.748 -7.176 1 94.94 171 SER B N 1
ATOM 2732 C CA . SER B 1 171 ? -6.91 1.562 -6.328 1 94.94 171 SER B CA 1
ATOM 2733 C C . SER B 1 171 ? -7.742 0.428 -6.918 1 94.94 171 SER B C 1
ATOM 2735 O O . SER B 1 171 ? -7.355 -0.739 -6.844 1 94.94 171 SER B O 1
ATOM 2737 N N . TRP B 1 172 ? -8.883 0.766 -7.566 1 95.06 172 TRP B N 1
ATOM 2738 C CA . TRP B 1 172 ? -9.734 -0.252 -8.172 1 95.06 172 TRP B CA 1
ATOM 2739 C C . TRP B 1 172 ? -9.094 -0.834 -9.422 1 95.06 172 TRP B C 1
ATOM 2741 O O . TRP B 1 172 ? -9.07 -2.053 -9.609 1 95.06 172 TRP B O 1
ATOM 2751 N N . ILE B 1 173 ? -8.523 -0.037 -10.203 1 95.75 173 ILE B N 1
ATOM 2752 C CA . ILE B 1 173 ? -7.871 -0.494 -11.43 1 95.75 173 ILE B CA 1
ATOM 2753 C C . ILE B 1 173 ? -6.652 -1.344 -11.078 1 95.75 173 ILE B C 1
ATOM 2755 O O . ILE B 1 173 ? -6.516 -2.471 -11.555 1 95.75 173 ILE B O 1
ATOM 2759 N N . ALA B 1 174 ? -5.805 -0.802 -10.195 1 95.75 174 ALA B N 1
ATOM 2760 C CA . ALA B 1 174 ? -4.609 -1.53 -9.789 1 95.75 174 ALA B CA 1
ATOM 2761 C C . ALA B 1 174 ? -4.977 -2.801 -9.023 1 95.75 174 ALA B C 1
ATOM 2763 O O . ALA B 1 174 ? -4.297 -3.824 -9.148 1 95.75 174 ALA B O 1
ATOM 2764 N N . GLY B 1 175 ? -6.043 -2.682 -8.234 1 95.5 175 GLY B N 1
ATOM 2765 C CA . GLY B 1 175 ? -6.492 -3.848 -7.492 1 95.5 175 GLY B CA 1
ATOM 2766 C C . GLY B 1 175 ? -6.926 -4.996 -8.383 1 95.5 175 GLY B C 1
ATOM 2767 O O . GLY B 1 175 ? -6.578 -6.148 -8.133 1 95.5 175 GLY B O 1
ATOM 2768 N N . ILE B 1 176 ? -7.664 -4.68 -9.43 1 95.19 176 ILE B N 1
ATOM 2769 C CA . ILE B 1 176 ? -8.086 -5.691 -10.391 1 95.19 176 ILE B CA 1
ATOM 2770 C C . ILE B 1 176 ? -6.867 -6.277 -11.102 1 95.19 176 ILE B C 1
ATOM 2772 O O . ILE B 1 176 ? -6.766 -7.496 -11.266 1 95.19 176 ILE B O 1
ATOM 2776 N N . GLY B 1 177 ? -6.039 -5.414 -11.531 1 96 177 GLY B N 1
ATOM 2777 C CA . GLY B 1 177 ? -4.805 -5.898 -12.133 1 96 177 GLY B CA 1
ATOM 2778 C C . GLY B 1 177 ? -3.992 -6.773 -11.195 1 96 177 GLY B C 1
ATOM 2779 O O . GLY B 1 177 ? -3.449 -7.801 -11.609 1 96 177 GLY B O 1
ATOM 2780 N N . PHE B 1 178 ? -3.898 -6.391 -9.977 1 96.38 178 PHE B N 1
ATOM 2781 C CA . PHE B 1 178 ? -3.162 -7.145 -8.969 1 96.38 178 PHE B CA 1
ATOM 2782 C C . PHE B 1 178 ? -3.771 -8.523 -8.781 1 96.38 178 PHE B C 1
ATOM 2784 O O . PHE B 1 178 ? -3.051 -9.523 -8.727 1 96.38 178 PHE B O 1
ATOM 2791 N N . ALA B 1 179 ? -5.047 -8.547 -8.695 1 95.06 179 ALA B N 1
ATOM 2792 C CA . ALA B 1 179 ? -5.727 -9.836 -8.586 1 95.06 179 ALA B CA 1
ATOM 2793 C C . ALA B 1 179 ? -5.434 -10.711 -9.805 1 95.06 179 ALA B C 1
ATOM 2795 O O . ALA B 1 179 ? -5.145 -11.898 -9.664 1 95.06 179 ALA B O 1
ATOM 2796 N N . MET B 1 180 ? -5.484 -10.133 -10.938 1 94.06 180 MET B N 1
ATOM 2797 C CA . MET B 1 180 ? -5.172 -10.852 -12.172 1 94.06 180 MET B CA 1
ATOM 2798 C C . MET B 1 180 ? -3.73 -11.359 -12.156 1 94.06 180 MET B C 1
ATOM 2800 O O . MET B 1 180 ? -3.447 -12.461 -12.617 1 94.06 180 MET B O 1
ATOM 2804 N N . GLY B 1 181 ? -2.857 -10.477 -11.656 1 94.25 181 GLY B N 1
ATOM 2805 C CA . GLY B 1 181 ? -1.456 -10.859 -11.578 1 94.25 181 GLY B CA 1
ATOM 2806 C C . GLY B 1 181 ? -1.215 -12.055 -10.672 1 94.25 181 GLY B C 1
ATOM 2807 O O . GLY B 1 181 ? -0.471 -12.969 -11.031 1 94.25 181 GLY B O 1
ATOM 2808 N N . VAL B 1 182 ? -1.871 -12.062 -9.555 1 93.38 182 VAL B N 1
ATOM 2809 C CA . VAL B 1 182 ? -1.689 -13.148 -8.594 1 93.38 182 VAL B CA 1
ATOM 2810 C C . VAL B 1 182 ? -2.258 -14.445 -9.164 1 93.38 182 VAL B C 1
ATOM 2812 O O . VAL B 1 182 ? -1.603 -15.492 -9.117 1 93.38 182 VAL B O 1
ATOM 2815 N N . VAL B 1 183 ? -3.441 -14.406 -9.766 1 91.75 183 VAL B N 1
ATOM 2816 C CA . VAL B 1 183 ? -4.059 -15.578 -10.375 1 91.75 183 VAL B CA 1
ATOM 2817 C C . VAL B 1 183 ? -3.225 -16.047 -11.57 1 91.75 183 VAL B C 1
ATOM 2819 O O . VAL B 1 183 ? -3.064 -17.25 -11.797 1 91.75 183 VAL B O 1
ATOM 2822 N N . GLY B 1 184 ? -2.775 -15.078 -12.328 1 90.88 184 GLY B N 1
ATOM 2823 C CA . GLY B 1 184 ? -1.951 -15.406 -13.477 1 90.88 184 GLY B CA 1
ATOM 2824 C C . GLY B 1 184 ? -0.676 -16.141 -13.109 1 90.88 184 GLY B C 1
ATOM 2825 O O . GLY B 1 184 ? -0.294 -17.109 -13.773 1 90.88 184 GLY B O 1
ATOM 2826 N N . ILE B 1 185 ? -0.001 -15.711 -12.086 1 89.31 185 ILE B N 1
ATOM 2827 C CA . ILE B 1 185 ? 1.226 -16.359 -11.633 1 89.31 185 ILE B CA 1
ATOM 2828 C C . ILE B 1 185 ? 0.922 -17.781 -11.18 1 89.31 185 ILE B C 1
ATOM 2830 O O . ILE B 1 185 ? 1.721 -18.703 -11.406 1 89.31 185 ILE B O 1
ATOM 2834 N N . TRP B 1 186 ? -0.165 -17.984 -10.523 1 88.81 186 TRP B N 1
ATOM 2835 C CA . TRP B 1 186 ? -0.597 -19.312 -10.133 1 88.81 186 TRP B CA 1
ATOM 2836 C C . TRP B 1 186 ? -0.799 -20.203 -11.367 1 88.81 186 TRP B C 1
ATOM 2838 O O . TRP B 1 186 ? -0.371 -21.359 -11.383 1 88.81 186 TRP B O 1
ATOM 2848 N N . GLY B 1 187 ? -1.467 -19.703 -12.398 1 85.94 187 GLY B N 1
ATOM 2849 C CA . GLY B 1 187 ? -1.692 -20.438 -13.633 1 85.94 187 GLY B CA 1
ATOM 2850 C C . GLY B 1 187 ? -0.409 -20.797 -14.359 1 85.94 187 GLY B C 1
ATOM 2851 O O . GLY B 1 187 ? -0.317 -21.859 -14.984 1 85.94 187 GLY B O 1
ATOM 2852 N N . ASP B 1 188 ? 0.535 -19.938 -14.273 1 83.12 188 ASP B N 1
ATOM 2853 C CA . ASP B 1 188 ? 1.827 -20.172 -14.914 1 83.12 188 ASP B CA 1
ATOM 2854 C C . ASP B 1 188 ? 2.553 -21.344 -14.258 1 83.12 188 ASP B C 1
ATOM 2856 O O . ASP B 1 188 ? 3.326 -22.047 -14.914 1 83.12 188 ASP B O 1
ATOM 2860 N N . GLY B 1 189 ? 2.34 -21.484 -12.984 1 80.06 189 GLY B N 1
ATOM 2861 C CA . GLY B 1 189 ? 2.975 -22.594 -12.305 1 80.06 189 GLY B CA 1
ATOM 2862 C C . GLY B 1 189 ? 2.285 -23.922 -12.562 1 80.06 189 GLY B C 1
ATOM 2863 O O . GLY B 1 189 ? 2.885 -24.984 -12.391 1 80.06 189 GLY B O 1
ATOM 2864 N N . ALA B 1 190 ? 1.086 -23.906 -12.867 1 76.5 190 ALA B N 1
ATOM 2865 C CA . ALA B 1 190 ? 0.311 -25.109 -13.125 1 76.5 190 ALA B CA 1
ATOM 2866 C C . ALA B 1 190 ? 0.649 -25.703 -14.484 1 76.5 190 ALA B C 1
ATOM 2868 O O . ALA B 1 190 ? 0.974 -24.969 -15.43 1 76.5 190 ALA B O 1
#

Nearest PDB structures (foldseek):
  9cpc-assembly1_3H  TM=2.327E-01  e=3.356E+00  Sus scrofa
  9cpc-assembly1_3R  TM=2.233E-01  e=6.555E+00  Sus scrofa
  8iyj-assembly1_B1  TM=2.359E-01  e=4.054E+00  Mus musculus
  8i7r-assembly1_B4  TM=2.112E-01  e=4.252E+00  Mus musculus

InterPro domains:
  IPR051668 Autophagy-related protein 33 [PTHR37278] (2-189)

Sequence (380 aa):
MPCPISITKFVGTISLGLLTGVSYTLQSITLPSLALLPSASLAARTLATIQTQSTRRILTLASISSLSLITAYTLASPRGRHPYLLWTALVSFIGGQGVEYWFNGLSRFPSWGISSRSSGHVKASRVVSPSASDESSYIEVESDSSEDNQVNGEKVELEMVRERKVQKVRSWIAGIGFAMGVVGIWGDGAMPCPISITKFVGTISLGLLTGVSYTLQSITLPSLALLPSASLAARTLATIQTQSTRRILTLASISSLSLITAYTLASPRGRHPYLLWTALVSFIGGQGVEYWFNGLSRFPSWGISSRSSGHVKASRVVSPSASDESSYIEVESDSSEDNQVNGEKVELEMVRERKVQKVRSWIAGIGFAMGVVGIWGDGA

Radius of gyration: 27.07 Å; Cα contacts (8 Å, |Δi|>4): 442; chains: 2; bounding box: 69×90×69 Å

Secondary structure (DSSP, 8-state):
--HHHHHHHHHHHHHHHHHHHHHHHIIIIIHHHHTT-S-HHHHHHHHHHHHHHHHHHHHHHHHHHHHHHHHHHHHS-TTT--HHHHHHHHHHHIIIIIHHHHHHTTTTS----------------------------------TT-------HHHHHHHHHHHHHHHHHHHHHHHHHHHHHHHHHHHHH-/--HHHHHHHHHHHHHHHHHHHHHHHIIIIIHHHHTT-S-HHHHHHHHHHHHHHHHHHHHHHHHHHHHHHHHHHHHS-TTT--HHHHHHHHHHHIIIIIHHHHHHTTTTS----------------------TT----------TTS------HHHHHHHHHHHHHHHHHHHHHHHHHHHHHHHHHHHHH-

pLDDT: mean 76.91, std 24.6, range [24.38, 97.31]

Solvent-accessible surface area (backbone atoms only — not comparable to full-atom values): 19829 Å² total; per-residue (Å²): 127,62,69,66,47,52,49,28,44,46,51,12,40,52,26,30,24,32,38,20,10,35,26,41,35,43,39,69,41,53,51,62,46,50,69,68,52,89,48,38,57,58,40,43,51,46,49,51,50,45,50,54,49,48,48,53,51,36,42,49,28,18,47,49,13,20,51,25,17,45,48,27,42,72,71,32,50,85,92,60,50,54,66,61,36,53,50,32,17,48,32,28,34,39,30,25,56,41,47,42,39,73,76,62,38,71,78,73,48,79,68,76,60,73,66,70,68,69,75,66,74,68,70,73,68,75,75,69,78,77,76,80,81,72,78,79,72,75,73,72,72,72,68,74,66,68,77,56,65,73,49,49,51,66,58,47,51,50,51,50,54,49,50,35,50,51,25,46,54,28,19,52,43,19,41,52,26,31,52,49,36,55,53,43,44,23,56,68,22,79,126,64,69,66,47,51,49,29,43,47,51,11,40,52,27,31,23,34,37,20,9,36,26,42,33,42,40,70,40,52,51,62,46,52,68,69,53,88,48,38,58,59,42,44,53,45,48,51,50,44,51,54,48,47,49,53,52,36,42,48,27,17,47,49,13,19,51,25,18,45,48,28,40,72,70,33,50,85,91,59,48,54,65,61,36,53,51,31,18,49,32,27,34,38,30,24,56,42,48,42,39,74,75,62,40,72,77,73,46,75,68,78,62,74,66,72,69,69,76,66,74,70,71,74,69,74,77,65,79,77,75,85,74,79,79,86,72,72,73,71,74,70,69,72,69,68,74,56,64,71,49,47,51,66,58,47,50,50,51,50,53,50,50,35,50,52,26,46,53,29,21,51,43,19,41,52,25,31,51,49,35,56,54,44,42,23,56,68,21,78